Protein AF-A0A1H2HK52-F1 (afdb_monomer)

pLDDT: mean 86.84, std 15.53, range [38.19, 98.88]

InterPro domains:
  IPR029058 Alpha/Beta hydrolase fold [G3DSA:3.40.50.1820] (116-224)
  IPR029058 Alpha/Beta hydrolase fold [SSF53474] (118-166)

Radius of gyration: 20.51 Å; Cα contacts (8 Å, |Δi|>4): 468; chains: 1; bounding box: 56×74×42 Å

Foldseek 3Di:
DDDQWDQDPVGIDGNPDPDDPDPDVDPDDDDDDDQQAAEEEQEAFPQDFPLQVLLQVLLCVLPNVNYDYFAAPPGDPVCRLVLLVVLLDAQQWDWDADPVGIDIDGDDLDCVNRVHPDDGTPDDAAEYAYAESGLSSLLNNQVVCLVVVAAHAEREYALYQRALNSVVVLVPRVSDNYYHFHRPVVQVAQRGHNDDSVSVVVCVVVVVVQVVVCVVVQARGHSRNLVGDDDNNSVVSSVVSNVVVVVPND

Secondary structure (DSSP, 8-state):
----EEEETTEEEE----S-----S--SPP-------EEEEE-STTS--HHHHHHHHHHHHTT-TTEEEE--SS--GGGHHHHHHHHTS---EEEEEETTEEEEEE---STTTTT--PPPPSSS-EEEEEETHHHHHHHHHHHHHHHTT--EEEEEEES----HHHHHHHHH-TTEEEEEEE--GGGT----TT--HHHHHHHHHHHHHHHHHHHHHTS--GGGTTS--SHHHHHHHHHHHHHHHHHT--

Structure (mmCIF, N/CA/C/O backbone):
data_AF-A0A1H2HK52-F1
#
_entry.id   AF-A0A1H2HK52-F1
#
loop_
_atom_site.group_PDB
_atom_site.id
_atom_site.type_symbol
_atom_site.label_atom_id
_atom_site.label_alt_id
_atom_site.label_comp_id
_atom_site.label_asym_id
_atom_site.label_entity_id
_atom_site.label_seq_id
_atom_site.pdbx_PDB_ins_code
_atom_site.Cartn_x
_atom_site.Cartn_y
_atom_site.Cartn_z
_atom_site.occupancy
_atom_site.B_iso_or_equiv
_atom_site.auth_seq_id
_atom_site.auth_comp_id
_atom_site.auth_asym_id
_atom_site.auth_atom_id
_atom_site.pdbx_PDB_model_num
ATOM 1 N N . MET A 1 1 ? -6.328 -41.526 10.685 1.00 39.12 1 MET A N 1
ATOM 2 C CA . MET A 1 1 ? -6.007 -40.149 10.260 1.00 39.12 1 MET A CA 1
ATOM 3 C C . MET A 1 1 ? -7.005 -39.785 9.178 1.00 39.12 1 MET A C 1
ATOM 5 O O . MET A 1 1 ? -6.934 -40.353 8.099 1.00 39.12 1 MET A O 1
ATOM 9 N N . THR A 1 2 ? -8.029 -39.004 9.508 1.00 44.81 2 THR A N 1
ATOM 10 C CA . THR A 1 2 ? -9.113 -38.655 8.579 1.00 44.81 2 THR A CA 1
ATOM 11 C C . THR A 1 2 ? -8.715 -37.417 7.792 1.00 44.81 2 THR A C 1
ATOM 13 O O . THR A 1 2 ? -8.448 -36.375 8.379 1.00 44.81 2 THR A O 1
ATOM 16 N N . THR A 1 3 ? -8.630 -37.547 6.476 1.00 51.16 3 THR A N 1
ATOM 17 C CA . THR A 1 3 ? -8.323 -36.461 5.546 1.00 51.16 3 THR A CA 1
ATOM 18 C C . THR A 1 3 ? -9.504 -35.489 5.489 1.00 51.16 3 THR A C 1
ATOM 20 O O . THR A 1 3 ? -10.562 -35.816 4.962 1.00 51.16 3 THR A O 1
ATOM 23 N N . ASP A 1 4 ? -9.326 -34.283 6.035 1.00 64.69 4 ASP A N 1
ATOM 24 C CA . ASP A 1 4 ? -10.317 -33.190 6.030 1.00 64.69 4 ASP A CA 1
ATOM 25 C C . ASP A 1 4 ? -10.414 -32.456 4.676 1.00 64.69 4 ASP A C 1
ATOM 27 O O . ASP A 1 4 ? -10.984 -31.366 4.584 1.00 64.69 4 ASP A O 1
ATOM 31 N N . VAL A 1 5 ? -9.849 -33.042 3.618 1.00 62.31 5 VAL A N 1
ATOM 32 C CA . VAL A 1 5 ? -9.776 -32.475 2.271 1.00 62.31 5 VAL A CA 1
ATOM 33 C C . VAL A 1 5 ? -10.227 -33.530 1.266 1.00 62.31 5 VAL A C 1
ATOM 35 O O . VAL A 1 5 ? -9.693 -34.639 1.240 1.00 62.31 5 VAL A O 1
ATOM 38 N N . LEU A 1 6 ? -11.215 -33.169 0.451 1.00 63.00 6 LEU A N 1
ATOM 39 C CA . LEU A 1 6 ? -11.713 -33.943 -0.676 1.00 63.00 6 LEU A CA 1
ATOM 40 C C . LEU A 1 6 ? -11.319 -33.226 -1.969 1.00 63.00 6 LEU A C 1
ATOM 42 O O . LEU A 1 6 ? -11.827 -32.146 -2.268 1.00 63.00 6 LEU A O 1
ATOM 46 N N . GLU A 1 7 ? -10.435 -33.839 -2.747 1.00 71.31 7 GLU A N 1
ATOM 47 C CA . GLU A 1 7 ? -10.108 -33.369 -4.092 1.00 71.31 7 GLU A CA 1
ATOM 48 C C . GLU A 1 7 ? -11.013 -34.051 -5.118 1.00 71.31 7 GLU A C 1
ATOM 50 O O . GLU A 1 7 ? -11.205 -35.267 -5.099 1.00 71.31 7 GLU A O 1
ATOM 55 N N . THR A 1 8 ? -11.590 -33.259 -6.018 1.00 75.56 8 THR A N 1
ATOM 56 C CA . THR A 1 8 ? -12.453 -33.733 -7.105 1.00 75.56 8 THR A CA 1
ATOM 57 C C . THR A 1 8 ? -12.045 -33.072 -8.419 1.00 75.56 8 THR A C 1
ATOM 59 O O . THR A 1 8 ? -11.361 -32.048 -8.424 1.00 75.56 8 THR A O 1
ATOM 62 N N . SER A 1 9 ? -12.531 -33.595 -9.549 1.00 55.62 9 SER A N 1
ATOM 63 C CA . SER A 1 9 ? -12.315 -32.994 -10.874 1.00 55.62 9 SER A CA 1
ATOM 64 C C . SER A 1 9 ? -12.896 -31.580 -11.020 1.00 55.62 9 SER A C 1
ATOM 66 O O . SER A 1 9 ? -12.598 -30.902 -11.999 1.00 55.62 9 SER A O 1
ATOM 68 N N . THR A 1 10 ? -13.732 -31.137 -10.076 1.00 62.56 10 THR A N 1
ATOM 69 C CA . THR A 1 10 ? -14.353 -29.805 -10.053 1.00 62.56 10 THR A CA 1
ATOM 70 C C . THR A 1 10 ? -13.773 -28.884 -8.978 1.00 62.56 10 THR A C 1
ATOM 72 O O . THR A 1 10 ? -14.244 -27.758 -8.842 1.00 62.56 10 THR A O 1
ATOM 75 N N . GLY A 1 11 ? -12.771 -29.328 -8.212 1.00 53.22 11 GLY A N 1
ATOM 76 C CA . GLY A 1 11 ? -12.095 -28.504 -7.208 1.00 53.22 11 GLY A CA 1
ATOM 77 C C . GLY A 1 11 ? -11.781 -29.227 -5.900 1.00 53.22 11 GLY A C 1
ATOM 78 O O . GLY A 1 11 ? -12.082 -30.412 -5.721 1.00 53.22 11 GLY A O 1
ATOM 79 N N . ILE A 1 12 ? -11.162 -28.478 -4.986 1.00 68.38 12 ILE A N 1
ATOM 80 C CA . ILE A 1 12 ? -10.737 -28.935 -3.661 1.00 68.38 12 ILE A CA 1
ATOM 81 C C . ILE A 1 12 ? -11.758 -28.465 -2.622 1.00 68.38 12 ILE A C 1
ATOM 83 O O . ILE A 1 12 ? -11.998 -27.269 -2.471 1.00 68.38 12 ILE A O 1
ATOM 87 N N . PHE A 1 13 ? -12.335 -29.405 -1.878 1.00 59.09 13 PHE A N 1
ATOM 88 C CA . PHE A 1 13 ? -13.329 -29.155 -0.839 1.00 59.09 13 PHE A CA 1
ATOM 89 C C . PHE A 1 13 ? -12.735 -29.480 0.530 1.00 59.09 13 PHE A C 1
ATOM 91 O O . PHE A 1 13 ? -12.280 -30.598 0.764 1.00 59.09 13 PHE A O 1
ATOM 98 N N . LYS A 1 14 ? -12.746 -28.518 1.459 1.00 69.00 14 LYS A N 1
ATOM 99 C CA . LYS A 1 14 ? -12.268 -28.723 2.833 1.00 69.00 14 LYS A CA 1
ATOM 100 C C . LYS A 1 14 ? -13.438 -28.794 3.805 1.00 69.00 14 LYS A C 1
ATOM 102 O O . LYS A 1 14 ? -14.366 -27.990 3.739 1.00 69.00 14 LYS A O 1
ATOM 107 N N . LYS A 1 15 ? -13.379 -29.743 4.735 1.00 56.72 15 LYS A N 1
ATOM 108 C CA . LYS A 1 15 ? -14.341 -29.858 5.831 1.00 56.72 15 LYS A CA 1
ATOM 109 C C . LYS A 1 15 ? -14.190 -28.650 6.764 1.00 56.72 15 LYS A C 1
ATOM 111 O O . LYS A 1 15 ? -13.152 -28.475 7.392 1.00 56.72 15 LYS A O 1
ATOM 116 N N . VAL A 1 16 ? -15.228 -27.817 6.842 1.00 59.22 16 VAL A N 1
ATOM 117 C CA . VAL A 1 16 ? -15.245 -26.572 7.643 1.00 59.22 16 VAL A CA 1
ATOM 118 C C . VAL A 1 16 ? -15.978 -26.701 8.984 1.00 59.22 16 VAL A C 1
ATOM 120 O O . VAL A 1 16 ? -16.021 -25.747 9.751 1.00 59.22 16 VAL A O 1
ATOM 123 N N . ALA A 1 17 ? -16.529 -27.877 9.303 1.00 53.44 17 ALA A N 1
ATOM 124 C CA . ALA A 1 17 ? -17.220 -28.133 10.567 1.00 53.44 17 ALA A CA 1
ATOM 125 C C . ALA A 1 17 ? -16.628 -29.361 11.281 1.00 53.44 17 ALA A C 1
ATOM 127 O O . ALA A 1 17 ? -16.604 -30.463 10.728 1.00 53.44 17 ALA A O 1
ATOM 128 N N . SER A 1 18 ? -16.152 -29.174 12.516 1.00 51.31 18 SER A N 1
ATOM 129 C CA . SER A 1 18 ? -15.611 -30.229 13.393 1.00 51.31 18 SER A CA 1
ATOM 130 C C . SER A 1 18 ? -16.693 -30.946 14.208 1.00 51.31 18 SER A C 1
ATOM 132 O O . SER A 1 18 ? -16.463 -32.034 14.733 1.00 51.31 18 SER A O 1
ATOM 134 N N . THR A 1 19 ? -17.895 -30.379 14.273 1.00 47.69 19 THR A N 1
ATOM 135 C CA . THR A 1 19 ? -19.061 -30.965 14.926 1.00 47.69 19 THR A CA 1
ATOM 136 C C . THR A 1 19 ? -19.881 -31.769 13.926 1.00 47.69 19 THR A C 1
ATOM 138 O O . THR A 1 19 ? -20.445 -31.247 12.967 1.00 47.69 19 THR A O 1
ATOM 141 N N . SER A 1 20 ? -19.968 -33.077 14.173 1.00 49.41 20 SER A N 1
ATOM 142 C CA . SER A 1 20 ? -21.011 -33.917 13.593 1.00 49.41 20 SER A CA 1
ATOM 143 C C . SER A 1 20 ? -22.360 -33.334 14.006 1.00 49.41 20 SER A C 1
ATOM 145 O O . SER A 1 20 ? -22.725 -33.414 15.179 1.00 49.41 20 SER A O 1
ATOM 147 N N . SER A 1 21 ? -23.104 -32.768 13.054 1.00 46.47 21 SER A N 1
ATOM 148 C CA . SER A 1 21 ? -24.526 -32.511 13.254 1.00 46.47 21 SER A CA 1
ATOM 149 C C . SER A 1 21 ? -25.168 -33.846 13.613 1.00 46.47 21 SER A C 1
ATOM 151 O O . SER A 1 21 ? -25.186 -34.767 12.796 1.00 46.47 21 SER A O 1
ATOM 153 N N . THR A 1 22 ? -25.706 -33.978 14.825 1.00 49.72 22 THR A N 1
ATOM 154 C CA . THR A 1 22 ? -26.776 -34.953 15.037 1.00 49.72 22 THR A CA 1
ATOM 155 C C . THR A 1 22 ? -27.831 -34.676 13.973 1.00 49.72 22 THR A C 1
ATOM 157 O O . THR A 1 22 ? -28.050 -33.517 13.612 1.00 49.72 22 THR A O 1
ATOM 160 N N . ALA A 1 23 ? -28.417 -35.726 13.399 1.00 46.84 23 ALA A N 1
ATOM 161 C CA . ALA A 1 23 ? -29.492 -35.580 12.431 1.00 46.84 23 ALA A CA 1
ATOM 162 C C . ALA A 1 23 ? -30.674 -34.879 13.117 1.00 46.84 23 ALA A C 1
ATOM 164 O O . ALA A 1 23 ? -31.549 -35.515 13.697 1.00 46.84 23 ALA A O 1
ATOM 165 N N . THR A 1 24 ? -30.669 -33.550 13.113 1.00 55.66 24 THR A N 1
ATOM 166 C CA . THR A 1 24 ? -31.833 -32.748 13.441 1.00 55.66 24 THR A CA 1
ATOM 167 C C . THR A 1 24 ? -32.845 -32.979 12.328 1.00 55.66 24 THR A C 1
ATOM 169 O O . THR A 1 24 ? -32.487 -32.993 11.153 1.00 55.66 24 THR A O 1
ATOM 172 N N . ALA A 1 25 ? -34.109 -33.183 12.701 1.00 55.91 25 ALA A N 1
ATOM 173 C CA . ALA A 1 25 ? -35.232 -33.434 11.792 1.00 55.91 25 ALA A CA 1
ATOM 174 C C . ALA A 1 25 ? -35.448 -32.333 10.731 1.00 55.91 25 ALA A C 1
ATOM 176 O O . ALA A 1 25 ? -36.229 -32.511 9.799 1.00 55.91 25 ALA A O 1
ATOM 177 N N . ASP A 1 26 ? -34.740 -31.214 10.859 1.00 56.34 26 ASP A N 1
ATOM 178 C CA . ASP A 1 26 ? -34.739 -30.123 9.909 1.00 56.34 26 ASP A CA 1
ATOM 179 C C . ASP A 1 26 ? -33.719 -30.367 8.784 1.00 56.34 26 ASP A C 1
ATOM 181 O O . ASP A 1 26 ? -32.507 -30.241 8.964 1.00 56.34 26 ASP A O 1
ATOM 185 N N . ARG A 1 27 ? -34.242 -30.763 7.617 1.00 59.06 27 ARG A N 1
ATOM 186 C CA . ARG A 1 27 ? -33.485 -30.970 6.372 1.00 59.06 27 ARG A CA 1
ATOM 187 C C . ARG A 1 27 ? -33.394 -29.702 5.522 1.00 59.06 27 ARG A C 1
ATOM 189 O O . ARG A 1 27 ? -32.925 -29.781 4.386 1.00 59.06 27 ARG A O 1
ATOM 196 N N . THR A 1 28 ? -33.879 -28.560 6.012 1.00 61.84 28 THR A N 1
ATOM 197 C CA . THR A 1 28 ? -33.770 -27.321 5.244 1.00 61.84 28 THR A CA 1
ATOM 198 C C . THR A 1 28 ? -32.309 -26.858 5.211 1.00 61.84 28 THR A C 1
ATOM 200 O O . THR A 1 28 ? -31.632 -26.862 6.243 1.00 61.84 28 THR A O 1
ATOM 203 N N . PRO A 1 29 ? -31.768 -26.506 4.028 1.00 59.75 29 PRO A N 1
ATOM 204 C CA . PRO A 1 29 ? -30.434 -25.932 3.936 1.00 59.75 29 PRO A CA 1
ATOM 205 C C . PRO A 1 29 ? -30.342 -24.699 4.835 1.00 59.75 29 PRO A C 1
ATOM 207 O O . PRO A 1 29 ? -31.060 -23.720 4.633 1.00 59.75 29 PRO A O 1
ATOM 210 N N . LYS A 1 30 ? -29.462 -24.737 5.837 1.00 56.41 30 LYS A N 1
ATOM 211 C CA . LYS A 1 30 ? -29.170 -23.544 6.630 1.00 56.41 30 LYS A CA 1
ATOM 212 C C . LYS A 1 30 ? -28.372 -22.581 5.763 1.00 56.41 30 LYS A C 1
ATOM 214 O O . LYS A 1 30 ? -27.321 -22.948 5.240 1.00 56.41 30 LYS A O 1
ATOM 219 N N . HIS A 1 31 ? -28.859 -21.351 5.637 1.00 47.28 31 HIS A N 1
ATOM 220 C CA . HIS A 1 31 ? -28.079 -20.270 5.053 1.00 47.28 31 HIS A CA 1
ATOM 221 C C . HIS A 1 31 ? -26.852 -20.017 5.935 1.00 47.28 31 HIS A C 1
ATOM 223 O O . HIS A 1 31 ? -26.970 -19.489 7.039 1.00 47.28 31 HIS A O 1
ATOM 229 N N . ILE A 1 32 ? -25.676 -20.415 5.454 1.00 54.72 32 ILE A N 1
ATOM 230 C CA . ILE A 1 32 ? -24.408 -19.948 6.006 1.00 54.72 32 ILE A CA 1
ATOM 231 C C . ILE A 1 32 ? -24.177 -18.572 5.388 1.00 54.72 32 ILE A C 1
ATOM 233 O O . ILE A 1 32 ? -23.946 -18.464 4.184 1.00 54.72 32 ILE A O 1
ATOM 237 N N . VAL A 1 33 ? -24.290 -17.523 6.198 1.00 54.34 33 VAL A N 1
ATOM 238 C CA . VAL A 1 33 ? -23.814 -16.195 5.810 1.00 54.34 33 VAL A CA 1
ATOM 239 C C . VAL A 1 33 ? -22.300 -16.240 5.956 1.00 54.34 33 VAL A C 1
ATOM 241 O O . VAL A 1 33 ? -21.790 -16.341 7.069 1.00 54.34 33 VAL A O 1
ATOM 244 N N . LEU A 1 34 ? -21.585 -16.259 4.832 1.00 58.62 34 LEU A N 1
ATOM 245 C CA . LEU A 1 34 ? -20.151 -16.012 4.851 1.00 58.62 34 LEU A CA 1
ATOM 246 C C . LEU A 1 34 ? -19.994 -14.516 5.115 1.00 58.62 34 LEU A C 1
ATOM 248 O O . LEU A 1 34 ? -20.437 -13.707 4.299 1.00 58.62 34 LEU A O 1
ATOM 252 N N . GLU A 1 35 ? -19.447 -14.143 6.266 1.00 64.06 35 GLU A N 1
ATOM 253 C CA . GLU A 1 35 ? -19.139 -12.741 6.510 1.00 64.06 35 GLU A CA 1
ATOM 254 C C . GLU A 1 35 ? -17.993 -12.344 5.574 1.00 64.06 35 GLU A C 1
ATOM 256 O O . GLU A 1 35 ? -16.867 -12.831 5.694 1.00 64.06 35 GLU A O 1
ATOM 261 N N . GLU A 1 36 ? -18.315 -11.546 4.554 1.00 81.25 36 GLU A N 1
ATOM 262 C CA . GLU A 1 36 ? -17.323 -11.051 3.609 1.00 81.25 36 GLU A CA 1
ATOM 263 C C . GLU A 1 36 ? -16.427 -10.039 4.322 1.00 81.25 36 GLU A C 1
ATOM 265 O O . GLU A 1 36 ? -16.891 -8.970 4.723 1.00 81.25 36 GLU A O 1
ATOM 270 N N . GLY A 1 37 ? -15.136 -10.358 4.427 1.00 92.44 37 GLY A N 1
ATOM 271 C CA . GLY A 1 37 ? -14.127 -9.378 4.808 1.00 92.44 37 GLY A CA 1
ATOM 272 C C . GLY A 1 37 ? -14.046 -8.216 3.810 1.00 92.44 37 GLY A C 1
ATOM 273 O O . GLY A 1 37 ? -14.691 -8.190 2.756 1.00 92.44 37 GLY A O 1
ATOM 274 N N . LEU A 1 38 ? -13.204 -7.240 4.122 1.00 96.94 38 LEU A N 1
ATOM 275 C CA . LEU A 1 38 ? -12.842 -6.143 3.239 1.00 96.94 38 LEU A CA 1
ATOM 276 C C . LEU A 1 38 ? -11.332 -6.151 3.045 1.00 96.94 38 LEU A C 1
ATOM 278 O O . LEU A 1 38 ? -10.590 -5.891 3.982 1.00 96.94 38 LEU A O 1
ATOM 282 N N . THR A 1 39 ? -10.882 -6.372 1.813 1.00 98.12 39 THR A N 1
ATOM 283 C CA . THR A 1 39 ? -9.468 -6.228 1.453 1.00 98.12 39 THR A CA 1
ATOM 284 C C . THR A 1 39 ? -9.323 -5.079 0.465 1.00 98.12 39 THR A C 1
ATOM 286 O O . THR A 1 39 ? -9.854 -5.144 -0.641 1.00 98.12 39 THR A O 1
ATOM 289 N N . VAL A 1 40 ? -8.615 -4.014 0.826 1.00 98.19 40 VAL A N 1
ATOM 290 C CA . VAL A 1 40 ? -8.367 -2.890 -0.090 1.00 98.19 40 VAL A CA 1
ATOM 291 C C . VAL A 1 40 ? -6.987 -3.039 -0.705 1.00 98.19 40 VAL A C 1
ATOM 293 O O . VAL A 1 40 ? -5.997 -3.101 0.018 1.00 98.19 40 VAL A O 1
ATOM 296 N N . TYR A 1 41 ? -6.914 -3.068 -2.034 1.00 98.19 41 TYR A N 1
ATOM 297 C CA . TYR A 1 41 ? -5.651 -3.037 -2.765 1.00 98.19 41 TYR A CA 1
ATOM 298 C C . TYR A 1 41 ? -5.377 -1.634 -3.313 1.00 98.19 41 TYR A C 1
ATOM 300 O O . TYR A 1 41 ? -6.208 -1.056 -4.018 1.00 98.19 41 TYR A O 1
ATOM 308 N N . LEU A 1 42 ? -4.195 -1.111 -3.001 1.00 96.75 42 LEU A N 1
ATOM 309 C CA . LEU A 1 42 ? -3.681 0.189 -3.418 1.00 96.75 42 LEU A CA 1
ATOM 310 C C . LEU A 1 42 ? -2.463 -0.040 -4.323 1.00 96.75 42 LEU A C 1
ATOM 312 O O . LEU A 1 42 ? -1.425 -0.536 -3.880 1.00 96.75 42 LEU A O 1
ATOM 316 N N . GLY A 1 43 ? -2.602 0.301 -5.605 1.00 93.75 43 GLY A N 1
ATOM 317 C CA . GLY A 1 43 ? -1.521 0.169 -6.585 1.00 93.75 43 GLY A CA 1
ATOM 318 C C . GLY A 1 43 ? -0.404 1.204 -6.402 1.00 93.75 43 GLY A C 1
ATOM 319 O O . GLY A 1 43 ? -0.480 2.090 -5.554 1.00 93.75 43 GLY A O 1
ATOM 320 N N . GLY A 1 44 ? 0.622 1.112 -7.246 1.00 88.88 44 GLY A N 1
ATOM 321 C CA . GLY A 1 44 ? 1.709 2.086 -7.342 1.00 88.88 44 GLY A CA 1
ATOM 322 C C . GLY A 1 44 ? 1.264 3.475 -7.816 1.00 88.88 44 GLY A C 1
ATOM 323 O O . GLY A 1 44 ? 0.071 3.779 -7.910 1.00 88.88 44 GLY A O 1
ATOM 324 N N . ALA A 1 45 ? 2.245 4.333 -8.114 1.00 81.94 45 ALA A N 1
ATOM 325 C CA . ALA A 1 45 ? 2.016 5.738 -8.455 1.00 81.94 45 ALA A CA 1
ATOM 326 C C . ALA A 1 45 ? 0.932 5.916 -9.540 1.00 81.94 45 ALA A C 1
ATOM 328 O O . ALA A 1 45 ? 0.847 5.150 -10.501 1.00 81.94 45 ALA A O 1
ATOM 329 N N . GLY A 1 46 ? 0.065 6.912 -9.356 1.00 72.50 46 GLY A N 1
ATOM 330 C CA . GLY A 1 46 ? -1.085 7.173 -10.221 1.00 72.50 46 GLY A CA 1
ATOM 331 C C . GLY A 1 46 ? -2.317 6.289 -9.985 1.00 72.50 46 GLY A C 1
ATOM 332 O O . GLY A 1 46 ? -3.406 6.726 -10.332 1.00 72.50 46 GLY A O 1
ATOM 333 N N . MET A 1 47 ? -2.194 5.091 -9.393 1.00 80.44 47 MET A N 1
ATOM 334 C CA . MET A 1 47 ? -3.311 4.184 -9.038 1.00 80.44 47 MET A CA 1
ATOM 335 C C . MET A 1 47 ? -4.355 3.928 -10.153 1.00 80.44 47 MET A C 1
ATOM 337 O O . MET A 1 47 ? -5.543 3.722 -9.888 1.00 80.44 47 MET A O 1
ATOM 341 N N . THR A 1 48 ? -3.921 3.929 -11.417 1.00 80.25 48 THR A N 1
ATOM 342 C CA . THR A 1 48 ? -4.798 3.840 -12.605 1.00 80.25 48 THR A CA 1
ATOM 343 C C . THR A 1 48 ? -4.423 2.729 -13.592 1.00 80.25 48 THR A C 1
ATOM 345 O O . THR A 1 48 ? -5.085 2.591 -14.616 1.00 80.25 48 THR A O 1
ATOM 348 N N . GLY A 1 49 ? -3.385 1.932 -13.312 1.00 82.56 49 GLY A N 1
ATOM 349 C CA . GLY A 1 49 ? -2.936 0.857 -14.206 1.00 82.56 49 GLY A CA 1
ATOM 350 C C . GLY A 1 49 ? -3.897 -0.337 -14.260 1.00 82.56 49 GLY A C 1
ATOM 351 O O . GLY A 1 49 ? -4.491 -0.695 -13.242 1.00 82.56 49 GLY A O 1
ATOM 352 N N . GLY A 1 50 ? -4.006 -0.983 -15.430 1.00 87.75 50 GLY A N 1
ATOM 353 C CA . GLY A 1 50 ? -4.876 -2.151 -15.647 1.00 87.75 50 GLY A CA 1
ATOM 354 C C . GLY A 1 50 ? -4.563 -3.330 -14.719 1.00 87.75 50 GLY A C 1
ATOM 355 O O . GLY A 1 50 ? -5.473 -4.021 -14.257 1.00 87.75 50 GLY A O 1
ATOM 356 N N . TYR A 1 51 ? -3.291 -3.480 -14.341 1.00 92.88 51 TYR A N 1
ATOM 357 C CA . TYR A 1 51 ? -2.815 -4.522 -13.432 1.00 92.88 51 TYR A CA 1
ATOM 358 C C . TYR A 1 51 ? -3.521 -4.512 -12.072 1.00 92.88 51 TYR A C 1
ATOM 360 O O . TYR A 1 51 ? -3.571 -5.539 -11.399 1.00 92.88 51 TYR A O 1
ATOM 368 N N . ILE A 1 52 ? -4.061 -3.363 -11.652 1.00 94.88 52 ILE A N 1
ATOM 369 C CA . ILE A 1 52 ? -4.761 -3.217 -10.376 1.00 94.88 52 ILE A CA 1
ATOM 370 C C . ILE A 1 52 ? -6.071 -4.010 -10.397 1.00 94.88 52 ILE A C 1
ATOM 372 O O . ILE A 1 52 ? -6.349 -4.770 -9.469 1.00 94.88 52 ILE A O 1
ATOM 376 N N . ASP A 1 53 ? -6.853 -3.884 -11.469 1.00 95.00 53 ASP A N 1
ATOM 377 C CA . ASP A 1 53 ? -8.117 -4.611 -11.606 1.00 95.00 53 ASP A CA 1
ATOM 378 C C . ASP A 1 53 ? -7.866 -6.123 -11.725 1.00 95.00 53 ASP A C 1
ATOM 380 O O . ASP A 1 53 ? -8.590 -6.934 -11.136 1.00 95.00 53 ASP A O 1
ATOM 384 N N . ASP A 1 54 ? -6.791 -6.514 -12.411 1.00 96.06 54 ASP A N 1
ATOM 385 C CA . ASP A 1 54 ? -6.376 -7.914 -12.480 1.00 96.06 54 ASP A CA 1
ATOM 386 C C . ASP A 1 54 ? -5.862 -8.455 -11.132 1.00 96.06 54 ASP A C 1
ATOM 388 O O . ASP A 1 54 ? -6.152 -9.599 -10.768 1.00 96.06 54 ASP A O 1
ATOM 392 N N . GLN A 1 55 ? -5.185 -7.633 -10.323 1.00 98.00 55 GLN A N 1
ATOM 393 C CA . GLN A 1 55 ? -4.820 -8.019 -8.960 1.00 98.00 55 GLN A CA 1
ATOM 394 C C . GLN A 1 55 ? -6.061 -8.300 -8.108 1.00 98.00 55 GLN A C 1
ATOM 396 O O . GLN A 1 55 ? -6.095 -9.301 -7.389 1.00 98.00 55 GLN A O 1
ATOM 401 N N . ILE A 1 56 ? -7.097 -7.459 -8.200 1.00 97.75 56 ILE A N 1
ATOM 402 C CA . ILE A 1 56 ? -8.371 -7.694 -7.504 1.00 97.75 56 ILE A CA 1
ATOM 403 C C . ILE A 1 56 ? -9.009 -8.998 -7.960 1.00 97.75 56 ILE A C 1
ATOM 405 O O . ILE A 1 56 ? -9.457 -9.791 -7.129 1.00 97.75 56 ILE A O 1
ATOM 409 N N . LYS A 1 57 ? -9.036 -9.248 -9.270 1.00 97.75 57 LYS A N 1
ATOM 410 C CA . LYS A 1 57 ? -9.547 -10.503 -9.824 1.00 97.75 57 LYS A CA 1
ATOM 411 C C . LYS A 1 57 ? -8.783 -11.705 -9.260 1.00 97.75 57 LYS A C 1
ATOM 413 O O . LYS A 1 57 ? -9.414 -12.656 -8.804 1.00 97.75 57 LYS A O 1
ATOM 418 N N . SER A 1 58 ? -7.457 -11.627 -9.218 1.00 98.38 58 SER A N 1
ATOM 419 C CA . SER A 1 58 ? -6.582 -12.665 -8.665 1.00 98.38 58 SER A CA 1
ATOM 420 C C . SER A 1 58 ? -6.835 -12.926 -7.177 1.00 98.38 58 SER A C 1
ATOM 422 O O . SER A 1 58 ? -6.948 -14.082 -6.773 1.00 98.38 58 SER A O 1
ATOM 424 N N . LEU A 1 59 ? -6.995 -11.874 -6.364 1.00 98.44 59 LEU A N 1
ATOM 425 C CA . LEU A 1 59 ? -7.342 -11.985 -4.939 1.00 98.44 59 LEU A CA 1
ATOM 426 C C . LEU A 1 59 ? -8.697 -12.681 -4.747 1.00 98.44 59 LEU A C 1
ATOM 428 O O . LEU A 1 59 ? -8.811 -13.640 -3.982 1.00 98.44 59 LEU A O 1
ATOM 432 N N . ARG A 1 60 ? -9.717 -12.270 -5.505 1.00 97.19 60 ARG A N 1
ATOM 433 C CA . ARG A 1 60 ? -11.051 -12.886 -5.436 1.00 97.19 60 ARG A CA 1
ATOM 434 C C . ARG A 1 60 ? -11.033 -14.351 -5.862 1.00 97.19 60 ARG A C 1
ATOM 436 O O . ARG A 1 60 ? -11.695 -15.171 -5.233 1.00 97.19 60 ARG A O 1
ATOM 443 N N . MET A 1 61 ? -10.258 -14.695 -6.890 1.00 96.69 61 MET A N 1
ATOM 444 C CA . MET A 1 61 ? -10.134 -16.069 -7.390 1.00 96.69 61 MET A CA 1
ATOM 445 C C . MET A 1 61 ? -9.602 -17.054 -6.346 1.00 96.69 61 MET A C 1
ATOM 447 O O . MET A 1 61 ? -9.969 -18.226 -6.385 1.00 96.69 61 MET A O 1
ATOM 451 N N . VAL A 1 62 ? -8.743 -16.605 -5.429 1.00 96.88 62 VAL A N 1
ATOM 452 C CA . VAL A 1 62 ? -8.170 -17.468 -4.382 1.00 96.88 62 VAL A CA 1
ATOM 453 C C . VAL A 1 62 ? -8.995 -17.487 -3.094 1.00 96.88 62 VAL A C 1
ATOM 455 O O . VAL A 1 62 ? -8.612 -18.165 -2.148 1.00 96.88 62 VAL A O 1
ATOM 458 N N . GLY A 1 63 ? -10.129 -16.780 -3.060 1.00 94.25 63 GLY A N 1
ATOM 459 C CA . GLY A 1 63 ? -11.040 -16.755 -1.915 1.00 94.25 63 GLY A CA 1
ATOM 460 C C . GLY A 1 63 ? -10.990 -15.483 -1.071 1.00 94.25 63 GLY A C 1
ATOM 461 O O . GLY A 1 63 ? -11.710 -15.428 -0.083 1.00 94.25 63 GLY A O 1
ATOM 462 N N . ILE A 1 64 ? -10.216 -14.461 -1.464 1.00 95.69 64 ILE A N 1
ATOM 463 C CA . ILE A 1 64 ? -10.248 -13.123 -0.846 1.00 95.69 64 ILE A CA 1
ATOM 464 C C . ILE A 1 64 ? -11.378 -12.322 -1.511 1.00 95.69 64 ILE A C 1
ATOM 466 O O . ILE A 1 64 ? -11.159 -11.403 -2.309 1.00 95.69 64 ILE A O 1
ATOM 470 N N . SER A 1 65 ? -12.618 -12.764 -1.289 1.00 91.62 65 SER A N 1
ATOM 471 C CA . SER A 1 65 ? -13.803 -12.324 -2.047 1.00 91.62 65 SER A CA 1
ATOM 472 C C . SER A 1 65 ? -14.119 -10.840 -1.844 1.00 91.62 65 SER A C 1
ATOM 474 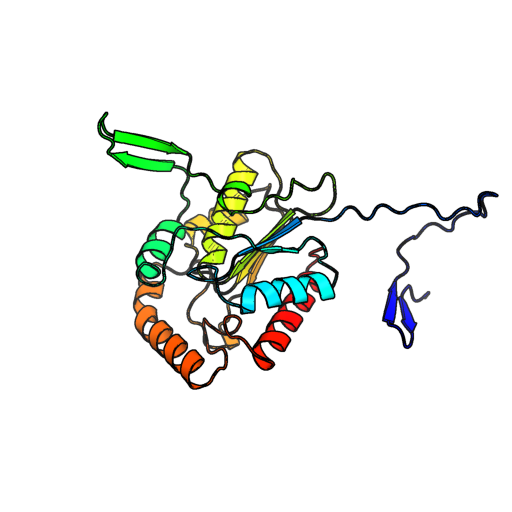O O . SER A 1 65 ? -14.601 -10.174 -2.763 1.00 91.62 65 SER A O 1
ATOM 476 N N . GLY A 1 66 ? -13.763 -10.308 -0.674 1.00 93.81 66 GLY A N 1
ATOM 477 C CA . GLY A 1 66 ? -13.941 -8.916 -0.279 1.00 93.81 66 GLY A CA 1
ATOM 478 C C . GLY A 1 66 ? -13.006 -7.903 -0.938 1.00 93.81 66 GLY A C 1
ATOM 479 O O . GLY A 1 66 ? -13.060 -6.721 -0.589 1.00 93.81 66 GLY A O 1
ATOM 480 N N . ALA A 1 67 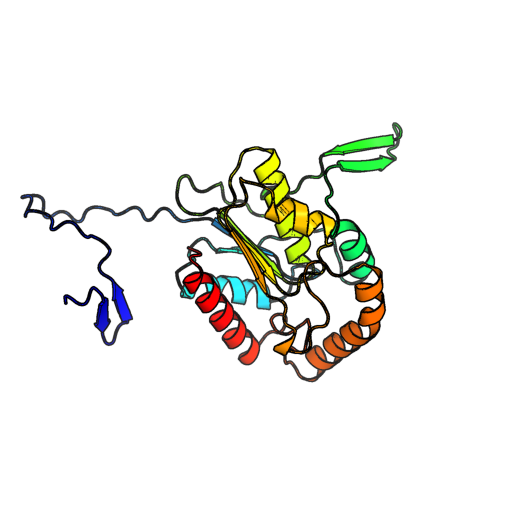? -12.127 -8.337 -1.848 1.00 96.81 67 ALA A N 1
ATOM 481 C CA . ALA A 1 67 ? -11.107 -7.475 -2.432 1.00 96.81 67 ALA A CA 1
ATOM 482 C C . ALA A 1 67 ? -11.709 -6.341 -3.283 1.00 96.81 67 ALA A C 1
ATOM 484 O O . ALA A 1 67 ? -12.555 -6.588 -4.148 1.00 96.81 67 ALA A O 1
ATOM 485 N N . VAL A 1 68 ? -11.255 -5.103 -3.080 1.00 96.88 68 VAL A N 1
ATOM 486 C CA . VAL A 1 68 ? -11.654 -3.898 -3.830 1.00 96.88 68 VAL A CA 1
ATOM 487 C C . VAL A 1 68 ? -10.464 -2.979 -4.094 1.00 96.88 68 VAL A C 1
ATOM 489 O O . VAL A 1 68 ? -9.474 -2.999 -3.366 1.00 96.88 68 VAL A O 1
ATOM 492 N N . VAL A 1 69 ? -10.572 -2.148 -5.132 1.00 96.06 69 VAL A N 1
ATOM 493 C CA . VAL A 1 69 ? -9.559 -1.135 -5.452 1.00 96.06 69 VAL A CA 1
ATOM 494 C C . VAL A 1 69 ? -9.739 0.083 -4.552 1.00 96.06 69 VAL A C 1
ATOM 496 O O . VAL A 1 69 ? -10.831 0.648 -4.502 1.00 96.06 69 VAL A O 1
ATOM 499 N N . GLY A 1 70 ? -8.659 0.515 -3.904 1.00 94.12 70 GLY A N 1
ATOM 500 C CA . GLY A 1 70 ? -8.532 1.861 -3.353 1.00 94.12 70 GLY A CA 1
ATOM 501 C C . GLY A 1 70 ? -7.821 2.779 -4.347 1.00 94.12 70 GLY A C 1
ATOM 502 O O . GLY A 1 70 ? -6.916 2.351 -5.064 1.00 94.12 70 GLY A O 1
ATOM 503 N N . ARG A 1 71 ? -8.224 4.047 -4.401 1.00 89.62 71 ARG A N 1
ATOM 504 C CA . ARG A 1 71 ? -7.597 5.079 -5.231 1.00 89.62 71 ARG A CA 1
ATOM 505 C C . ARG A 1 71 ? -7.376 6.338 -4.418 1.00 89.62 71 ARG A C 1
ATOM 507 O O . ARG A 1 71 ? -8.312 6.873 -3.841 1.00 89.62 71 ARG A O 1
ATOM 514 N N . ASN A 1 72 ? -6.155 6.845 -4.442 1.00 80.56 72 ASN A N 1
ATOM 515 C CA . ASN A 1 72 ? -5.843 8.182 -3.972 1.00 80.56 72 ASN A CA 1
ATOM 516 C C . ASN A 1 72 ? -5.649 9.087 -5.194 1.00 80.56 72 ASN A C 1
ATOM 518 O O . ASN A 1 72 ? -4.905 8.746 -6.112 1.00 80.56 72 ASN A O 1
ATOM 522 N N . THR A 1 73 ? -6.350 10.219 -5.222 1.00 59.84 73 THR A N 1
ATOM 523 C CA . THR A 1 73 ? -6.250 11.208 -6.303 1.00 59.84 73 THR A CA 1
ATOM 524 C C . THR A 1 73 ? -4.997 12.083 -6.202 1.00 59.84 73 THR A C 1
ATOM 526 O O . THR A 1 73 ? -4.691 12.803 -7.151 1.00 59.84 73 THR A O 1
ATOM 529 N N . GLU A 1 74 ? -4.259 12.036 -5.086 1.00 54.53 74 GLU A N 1
ATOM 530 C CA . GLU A 1 74 ? -2.933 12.651 -4.962 1.00 54.53 74 GLU A CA 1
ATOM 531 C C . GLU A 1 74 ? -1.868 11.742 -5.610 1.00 54.53 74 GLU A C 1
ATOM 533 O O . GLU A 1 74 ? -1.657 10.615 -5.164 1.00 54.53 74 GLU A O 1
ATOM 538 N N . GLY A 1 75 ? -1.184 12.229 -6.657 1.00 49.97 75 GLY A N 1
ATOM 539 C CA . GLY A 1 75 ? 0.001 11.564 -7.225 1.00 49.97 75 GLY A CA 1
ATOM 540 C C . GLY A 1 75 ? -0.060 11.232 -8.719 1.00 49.97 75 GLY A C 1
ATOM 541 O O . GLY A 1 75 ? 0.085 10.068 -9.098 1.00 49.97 75 GLY A O 1
ATOM 542 N N . GLN A 1 76 ? -0.203 12.241 -9.591 1.00 45.97 76 GLN A N 1
ATOM 543 C CA . GLN A 1 76 ? 0.180 12.057 -10.997 1.00 45.97 76 GLN A CA 1
ATOM 544 C C . GLN A 1 76 ? 1.695 11.807 -11.106 1.00 45.97 76 GLN A C 1
ATOM 546 O O . GLN A 1 76 ? 2.476 12.358 -10.335 1.00 45.97 76 GLN A O 1
ATOM 551 N N . TYR A 1 77 ? 2.102 10.980 -12.075 1.00 45.84 77 TYR A N 1
ATOM 552 C CA . TYR A 1 77 ? 3.455 10.422 -12.257 1.00 45.84 77 TYR A CA 1
ATOM 553 C C . TYR A 1 77 ? 4.627 11.417 -12.135 1.00 45.84 77 TYR A C 1
ATOM 555 O O . TYR A 1 77 ? 5.712 11.020 -11.717 1.00 45.84 77 TYR A O 1
ATOM 563 N N . ALA A 1 78 ? 4.423 12.700 -12.452 1.00 38.19 78 ALA A N 1
ATOM 564 C CA . ALA A 1 78 ? 5.453 13.735 -12.339 1.00 38.19 78 ALA A CA 1
ATOM 565 C C . ALA A 1 78 ? 5.827 14.098 -10.882 1.00 38.19 78 ALA A C 1
ATOM 567 O O . ALA A 1 78 ? 6.869 14.706 -10.660 1.00 38.19 78 ALA A O 1
ATOM 568 N N . ASP A 1 79 ? 5.019 13.689 -9.898 1.00 53.03 79 ASP A N 1
ATOM 569 C CA . ASP A 1 79 ? 5.177 14.019 -8.474 1.00 53.03 79 ASP A CA 1
ATOM 570 C C . ASP A 1 79 ? 5.572 12.795 -7.621 1.00 53.03 79 ASP A C 1
ATOM 572 O O . ASP A 1 79 ? 5.557 12.846 -6.395 1.00 53.03 79 ASP A O 1
ATOM 576 N N . ALA A 1 80 ? 5.923 11.660 -8.245 1.00 59.94 80 ALA A N 1
ATOM 577 C CA . ALA A 1 80 ? 6.138 10.391 -7.540 1.00 59.94 80 ALA A CA 1
ATOM 578 C C . ALA A 1 80 ? 7.266 10.459 -6.492 1.00 59.94 80 ALA A C 1
ATOM 580 O O . ALA A 1 80 ? 7.122 9.907 -5.407 1.00 59.94 80 ALA A O 1
ATOM 581 N N . VAL A 1 81 ? 8.361 11.180 -6.764 1.00 65.81 81 VAL A N 1
ATOM 582 C CA . VAL A 1 81 ? 9.475 11.333 -5.806 1.00 65.81 81 VAL A CA 1
ATOM 583 C C . VAL A 1 81 ? 9.083 12.228 -4.627 1.00 65.81 81 VAL A C 1
ATOM 585 O O . VAL A 1 81 ? 9.347 11.879 -3.477 1.00 65.81 81 VAL A O 1
ATOM 588 N N . ALA A 1 82 ? 8.422 13.360 -4.884 1.00 66.75 82 ALA A N 1
ATOM 589 C CA . ALA A 1 82 ? 7.979 14.264 -3.823 1.00 66.75 82 ALA A CA 1
ATOM 590 C C . ALA A 1 82 ? 6.833 13.650 -3.001 1.00 66.75 82 ALA A C 1
ATOM 592 O O . ALA A 1 82 ? 6.839 13.739 -1.773 1.00 66.75 82 ALA A O 1
ATOM 593 N N . GLY A 1 83 ? 5.910 12.948 -3.659 1.00 74.06 83 GLY A N 1
ATOM 594 C CA . GLY A 1 83 ? 4.849 12.167 -3.035 1.00 74.06 83 GLY A CA 1
ATOM 595 C C . GLY A 1 83 ? 5.400 11.042 -2.162 1.00 74.06 83 GLY A C 1
ATOM 596 O O . GLY A 1 83 ? 4.996 10.920 -1.008 1.00 74.06 83 GLY A O 1
ATOM 597 N N . VAL A 1 84 ? 6.372 10.262 -2.646 1.00 80.50 84 VAL A N 1
ATOM 598 C CA . VAL A 1 84 ? 7.041 9.239 -1.823 1.00 80.50 84 VAL A CA 1
ATOM 599 C C . VAL A 1 84 ? 7.757 9.882 -0.636 1.00 80.50 84 VAL A C 1
ATOM 601 O O . VAL A 1 84 ? 7.589 9.414 0.489 1.00 80.50 84 VAL A O 1
ATOM 604 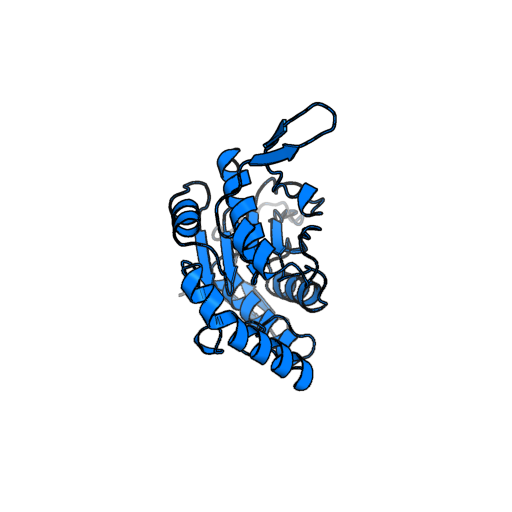N N . ASN A 1 85 ? 8.486 10.984 -0.838 1.00 82.12 85 ASN A N 1
ATOM 605 C CA . ASN A 1 85 ? 9.154 11.688 0.258 1.00 82.12 85 ASN A CA 1
ATOM 606 C C . ASN A 1 85 ? 8.164 12.190 1.324 1.00 82.12 85 ASN A C 1
ATOM 608 O O . ASN A 1 85 ? 8.420 12.065 2.518 1.00 82.12 85 ASN A O 1
ATOM 612 N N . LYS A 1 86 ? 7.008 12.712 0.904 1.00 84.19 86 LYS A N 1
ATOM 613 C CA . LYS A 1 86 ? 5.944 13.181 1.803 1.00 84.19 86 LYS A CA 1
ATOM 614 C C . LYS A 1 86 ? 5.283 12.029 2.562 1.00 84.19 86 LYS A C 1
ATOM 616 O O . LYS A 1 86 ? 5.039 12.149 3.758 1.00 84.19 86 LYS A O 1
ATOM 621 N N . HIS A 1 87 ? 4.959 10.933 1.878 1.00 89.94 87 HIS A N 1
ATOM 622 C CA . HIS A 1 87 ? 4.078 9.891 2.415 1.00 89.94 87 HIS A CA 1
ATOM 623 C C . HIS A 1 87 ? 4.798 8.731 3.099 1.00 89.94 87 HIS A C 1
ATOM 625 O O . HIS A 1 87 ? 4.137 7.952 3.785 1.00 89.94 87 HIS A O 1
ATOM 631 N N . ARG A 1 88 ? 6.125 8.627 2.957 1.00 93.94 88 ARG A N 1
ATOM 632 C CA . ARG A 1 88 ? 6.930 7.604 3.643 1.00 93.94 88 ARG A CA 1
ATOM 633 C C . ARG A 1 88 ? 7.062 7.811 5.148 1.00 93.94 88 ARG A C 1
ATOM 635 O O . ARG A 1 88 ? 7.428 6.869 5.840 1.00 93.94 88 ARG A O 1
ATOM 642 N N . TYR A 1 89 ? 6.756 9.017 5.618 1.00 94.50 89 TYR A N 1
ATOM 643 C CA . TYR A 1 89 ? 6.662 9.377 7.028 1.00 94.50 89 TYR A CA 1
ATOM 644 C C . TYR A 1 89 ? 5.199 9.524 7.434 1.00 94.50 89 TYR A C 1
ATOM 646 O O . TYR A 1 89 ? 4.355 9.908 6.621 1.00 94.50 89 TYR A O 1
ATOM 654 N N . ARG A 1 90 ? 4.887 9.280 8.709 1.00 94.69 90 ARG A N 1
ATOM 655 C CA . ARG A 1 90 ? 3.522 9.409 9.225 1.00 94.69 90 ARG A CA 1
ATOM 656 C C . ARG A 1 90 ? 2.965 10.821 9.012 1.00 94.69 90 ARG A C 1
ATOM 658 O O . ARG A 1 90 ? 3.536 11.800 9.488 1.00 94.69 90 ARG A O 1
ATOM 665 N N . LEU A 1 91 ? 1.793 10.922 8.381 1.00 92.00 91 LEU A N 1
ATOM 666 C CA . LEU A 1 91 ? 1.123 12.197 8.120 1.00 92.00 91 LEU A CA 1
ATOM 667 C C . LEU A 1 91 ? -0.226 12.261 8.847 1.00 92.00 91 LEU A C 1
ATOM 669 O O . LEU A 1 91 ? -1.238 11.788 8.337 1.00 92.00 91 LEU A O 1
ATOM 673 N N . LYS A 1 92 ? -0.245 12.867 10.043 1.00 92.00 92 LYS A N 1
ATOM 674 C CA . LYS A 1 92 ? -1.478 13.055 10.841 1.00 92.00 92 LYS A CA 1
ATOM 675 C C . LYS A 1 92 ? -2.231 14.346 10.522 1.00 92.00 92 LYS A C 1
ATOM 677 O O . LYS A 1 92 ? -3.439 14.416 10.725 1.00 92.00 92 LYS A O 1
ATOM 682 N N . LYS A 1 93 ? -1.525 15.380 10.062 1.00 90.38 93 LYS A N 1
ATOM 683 C CA . LYS A 1 93 ? -2.100 16.697 9.770 1.00 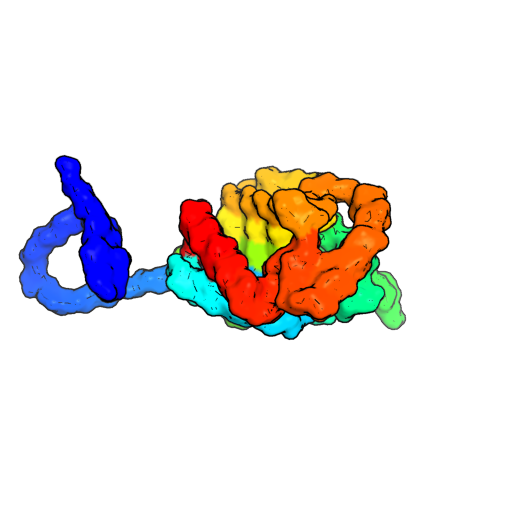90.38 93 LYS A CA 1
ATOM 684 C C . LYS A 1 93 ? -1.567 17.248 8.459 1.00 90.38 93 LYS A C 1
ATOM 686 O O . LYS A 1 93 ? -0.398 17.056 8.134 1.00 90.38 93 LYS A O 1
ATOM 691 N N . ILE A 1 94 ? -2.422 17.975 7.755 1.00 85.94 94 ILE A N 1
ATOM 692 C CA . ILE A 1 94 ? -2.080 18.776 6.586 1.00 85.94 94 ILE A CA 1
ATOM 693 C C . ILE A 1 94 ? -2.106 20.234 7.026 1.00 85.94 94 ILE A C 1
ATOM 695 O O . ILE A 1 94 ? -3.119 20.725 7.526 1.00 85.94 94 ILE A O 1
ATOM 699 N N . ASN A 1 95 ? -0.974 20.912 6.857 1.00 86.81 95 ASN A N 1
ATOM 700 C CA . ASN A 1 95 ? -0.850 22.338 7.120 1.00 86.81 95 ASN A CA 1
ATOM 701 C C . ASN A 1 95 ? -0.839 23.088 5.790 1.00 86.81 95 ASN A C 1
ATOM 703 O O . ASN A 1 95 ? -0.205 22.638 4.835 1.00 86.81 95 ASN A O 1
ATOM 707 N N . GLY A 1 96 ? -1.496 24.240 5.737 1.00 85.81 96 GLY A N 1
ATOM 708 C CA . GLY A 1 96 ? -1.517 25.070 4.540 1.00 85.81 96 GLY A CA 1
ATOM 709 C C . GLY A 1 96 ? -1.846 26.522 4.842 1.00 85.81 96 GLY A C 1
ATOM 710 O O . GLY A 1 96 ? -1.990 26.918 5.998 1.00 85.81 96 GLY A O 1
ATOM 711 N N . MET A 1 97 ? -1.955 27.316 3.783 1.00 88.69 97 MET A N 1
ATOM 712 C CA . MET A 1 97 ? -2.368 28.714 3.844 1.00 88.69 97 MET A CA 1
ATOM 713 C C . MET A 1 97 ? -3.681 28.879 3.079 1.00 88.69 97 MET A C 1
ATOM 715 O O . MET A 1 97 ? -3.829 28.339 1.985 1.00 88.69 97 MET A O 1
ATOM 719 N N . SER A 1 98 ? -4.626 29.603 3.669 1.00 86.50 98 SER A N 1
ATOM 720 C CA . SER A 1 98 ? -5.894 30.004 3.051 1.00 86.50 98 SER A CA 1
ATOM 721 C C . SER A 1 98 ? -6.015 31.528 3.050 1.00 86.50 98 SER A C 1
ATOM 723 O O . SER A 1 98 ? -5.230 32.210 3.713 1.00 86.50 98 SER A O 1
ATOM 725 N N . ASP A 1 99 ? -7.043 32.061 2.392 1.00 86.62 99 ASP A N 1
ATOM 726 C CA . ASP A 1 99 ? -7.346 33.500 2.397 1.00 86.62 99 ASP A CA 1
ATOM 727 C C . ASP A 1 99 ? -7.632 34.051 3.809 1.00 86.62 99 ASP A C 1
ATOM 729 O O . ASP A 1 99 ? -7.524 35.252 4.047 1.00 86.62 99 ASP A O 1
ATOM 733 N N . THR A 1 100 ? -7.957 33.177 4.770 1.00 89.62 100 THR A N 1
ATOM 734 C CA . THR A 1 100 ? -8.179 33.526 6.184 1.00 89.62 100 THR A CA 1
ATOM 735 C C . THR A 1 100 ? -6.967 33.259 7.084 1.00 89.62 100 THR A C 1
ATOM 737 O O . THR A 1 100 ? -7.071 33.389 8.303 1.00 89.62 100 THR A O 1
ATOM 740 N N . GLY A 1 101 ? -5.819 32.884 6.511 1.00 91.44 101 GLY A N 1
ATOM 741 C CA . GLY A 1 101 ? -4.582 32.587 7.236 1.00 91.44 101 GLY A CA 1
ATOM 742 C C . GLY A 1 101 ? -4.204 31.098 7.256 1.00 91.44 101 GLY A C 1
ATOM 743 O O . GLY A 1 101 ? -4.775 30.295 6.503 1.00 91.44 101 GLY A O 1
ATOM 744 N N . PRO A 1 102 ? -3.206 30.716 8.079 1.00 91.62 102 PRO A N 1
ATOM 745 C CA . PRO A 1 102 ? -2.708 29.349 8.135 1.00 91.62 102 PRO A CA 1
ATOM 746 C C . PRO A 1 102 ? -3.761 28.409 8.724 1.00 91.62 102 PRO A C 1
ATOM 748 O O . PRO A 1 102 ? -4.422 28.738 9.708 1.00 91.62 102 PRO A O 1
ATOM 751 N N . TYR A 1 103 ? -3.886 27.218 8.145 1.00 86.75 103 TYR A N 1
ATOM 752 C CA . TYR A 1 103 ? -4.770 26.166 8.637 1.00 86.75 103 TYR A CA 1
ATOM 753 C C . TYR A 1 103 ? -3.996 24.880 8.922 1.00 86.75 103 TYR A C 1
ATOM 755 O O . TYR A 1 103 ? -2.930 24.626 8.357 1.00 86.75 103 TYR A O 1
ATOM 763 N N . SER A 1 104 ? -4.564 24.057 9.800 1.00 91.19 104 SER A N 1
ATOM 764 C CA . SER A 1 104 ? -4.087 22.714 10.117 1.00 91.19 104 SER A CA 1
ATOM 765 C C . SER A 1 104 ? -5.299 21.802 10.252 1.00 91.19 104 SER A C 1
ATOM 767 O O . SER A 1 104 ? -6.121 21.999 11.147 1.00 91.19 104 SER A O 1
ATOM 769 N N . VAL A 1 105 ? -5.436 20.839 9.345 1.00 89.25 105 VAL A N 1
ATOM 770 C CA . VAL A 1 105 ? -6.541 19.867 9.335 1.00 89.25 105 VAL A CA 1
ATOM 771 C C . VAL A 1 105 ? -5.997 18.456 9.516 1.00 89.25 105 VAL A C 1
ATOM 773 O O . VAL A 1 105 ? -4.852 18.185 9.159 1.00 89.25 105 VAL A O 1
ATOM 776 N N . GLU A 1 106 ? -6.792 17.556 10.094 1.00 89.88 106 GLU A N 1
ATOM 777 C CA . GLU A 1 106 ? -6.439 16.132 10.149 1.00 89.88 106 GLU A CA 1
ATOM 778 C C . GLU A 1 106 ? -6.319 15.588 8.721 1.00 89.88 106 GLU A C 1
ATOM 780 O O . GLU A 1 106 ? -7.149 15.888 7.862 1.00 89.88 106 GLU A O 1
ATOM 785 N N . ALA A 1 107 ? -5.262 14.823 8.457 1.00 91.44 107 ALA A N 1
ATOM 786 C CA . ALA A 1 107 ? -5.111 14.151 7.176 1.00 91.44 107 ALA A CA 1
ATOM 787 C C . ALA A 1 107 ? -6.150 13.021 7.078 1.00 91.44 107 ALA A C 1
ATOM 789 O O . ALA A 1 107 ? -6.190 12.136 7.935 1.00 91.44 107 ALA A O 1
ATOM 790 N N . ASP A 1 108 ? -6.993 13.057 6.047 1.00 91.75 108 ASP A N 1
ATOM 791 C CA . ASP A 1 108 ? -8.050 12.065 5.853 1.00 91.75 108 ASP A CA 1
ATOM 792 C C . ASP A 1 108 ? -7.542 10.866 5.042 1.00 91.75 108 ASP A C 1
ATOM 794 O O . ASP A 1 108 ? -7.430 10.920 3.817 1.00 91.75 108 ASP A O 1
ATOM 798 N N . TRP A 1 109 ? -7.274 9.763 5.740 1.00 94.69 109 TRP A N 1
ATOM 799 C CA . TRP A 1 109 ? -6.868 8.479 5.157 1.00 94.69 109 TRP A CA 1
ATOM 800 C C . TRP A 1 109 ? -7.983 7.425 5.211 1.00 94.69 109 TRP A C 1
ATOM 802 O O . TRP A 1 109 ? -7.713 6.219 5.224 1.00 94.69 109 TRP A O 1
ATOM 812 N N . SER A 1 110 ? -9.240 7.868 5.292 1.00 95.19 110 SER A N 1
ATOM 813 C CA . SER A 1 110 ? -10.396 6.981 5.331 1.00 95.19 110 SER A CA 1
ATOM 814 C C . SER A 1 110 ? -10.642 6.266 3.998 1.00 95.19 110 SER A C 1
ATOM 816 O O . SER A 1 110 ? -10.319 6.755 2.923 1.00 95.19 110 SER A O 1
ATOM 818 N N . LEU A 1 111 ? -11.330 5.127 4.044 1.00 95.31 111 LEU A N 1
ATOM 819 C CA . LEU A 1 111 ? -11.848 4.411 2.878 1.00 95.31 111 LEU A CA 1
ATOM 820 C C . LEU A 1 111 ? -12.572 5.347 1.902 1.00 95.31 111 LEU A C 1
ATOM 822 O O . LEU A 1 111 ? -12.372 5.243 0.696 1.00 95.31 111 LEU A O 1
ATOM 826 N N . LYS A 1 112 ? -13.340 6.317 2.415 1.00 93.62 112 LYS A N 1
ATOM 827 C CA . LYS A 1 112 ? -14.028 7.309 1.585 1.00 93.62 112 LYS A CA 1
ATOM 828 C C . LYS A 1 112 ? -13.048 8.201 0.819 1.00 93.62 112 LYS A C 1
ATOM 830 O O . LYS A 1 112 ? -13.279 8.432 -0.368 1.00 93.62 112 LYS A O 1
ATOM 835 N N . SER A 1 113 ? -11.982 8.693 1.459 1.00 91.38 113 SER A N 1
ATOM 836 C CA . SER A 1 113 ? -10.956 9.492 0.770 1.00 91.38 113 SER A CA 1
ATOM 837 C C . SER A 1 113 ? -10.168 8.658 -0.243 1.00 91.38 113 SER A C 1
ATOM 839 O O . SER A 1 113 ? -9.744 9.177 -1.271 1.00 91.38 113 SER A O 1
ATOM 841 N N . LEU A 1 114 ? -10.082 7.345 -0.013 1.00 92.75 114 LEU A N 1
ATOM 842 C CA . LEU A 1 114 ? -9.523 6.360 -0.940 1.00 92.75 114 LEU A CA 1
ATOM 843 C C . LEU A 1 114 ? -10.520 5.871 -2.010 1.00 92.75 114 LEU A C 1
ATOM 845 O O . LEU A 1 114 ? -10.264 4.874 -2.686 1.00 92.75 114 LEU A O 1
ATOM 849 N N . GLY A 1 115 ? -11.686 6.509 -2.154 1.00 92.56 115 GLY A N 1
ATOM 850 C CA . GLY A 1 115 ? -12.690 6.132 -3.154 1.00 92.56 115 GLY A CA 1
ATOM 851 C C . GLY A 1 115 ? -13.350 4.764 -2.927 1.00 92.56 115 GLY A C 1
ATOM 852 O O . GLY A 1 115 ? -14.007 4.243 -3.828 1.00 92.56 115 GLY A O 1
ATOM 853 N N . VAL A 1 116 ? -13.202 4.178 -1.739 1.00 93.94 116 VAL A N 1
ATOM 854 C CA . VAL A 1 116 ? -13.834 2.920 -1.336 1.00 93.94 116 VAL A CA 1
ATOM 855 C C . VAL A 1 116 ? -15.168 3.228 -0.659 1.00 93.94 116 VAL A C 1
ATOM 857 O O . VAL A 1 116 ? -15.228 3.829 0.410 1.00 93.94 116 VAL A O 1
ATOM 860 N N . SER A 1 117 ? -16.262 2.792 -1.284 1.00 90.50 117 SER A N 1
ATOM 861 C CA . SER A 1 117 ? -17.629 2.976 -0.773 1.00 90.50 117 SER A CA 1
ATOM 862 C C . SER A 1 117 ? -18.132 1.820 0.096 1.00 90.50 117 SER A C 1
ATOM 864 O O . SER A 1 117 ? -19.240 1.898 0.629 1.00 90.50 117 SER A O 1
ATOM 866 N N . ARG A 1 118 ? -17.347 0.744 0.242 1.00 87.94 118 ARG A N 1
ATOM 867 C CA . ARG A 1 118 ? -17.696 -0.380 1.116 1.00 87.94 118 ARG A CA 1
ATOM 868 C C . ARG A 1 118 ? -17.618 0.038 2.585 1.00 87.94 118 ARG A C 1
ATOM 870 O O . ARG A 1 118 ? -16.682 0.715 3.000 1.00 87.94 118 ARG A O 1
ATOM 877 N N . SER A 1 119 ? -18.610 -0.389 3.360 1.00 86.88 119 SER A N 1
ATOM 878 C CA . SER A 1 119 ? -18.600 -0.274 4.817 1.00 86.88 119 SER A CA 1
ATOM 879 C C . SER A 1 119 ? -17.609 -1.259 5.435 1.00 86.88 119 SER A C 1
ATOM 881 O O . SER A 1 119 ? -17.226 -2.242 4.798 1.00 86.88 119 SER A O 1
ATOM 883 N N . PHE A 1 120 ? -17.233 -1.006 6.688 1.00 87.62 120 PHE A N 1
ATOM 884 C CA . PHE A 1 120 ? -16.491 -1.983 7.473 1.00 87.62 120 PHE A CA 1
ATOM 885 C C . PHE A 1 120 ? -17.264 -3.300 7.585 1.00 87.62 120 PHE A C 1
ATOM 887 O O . PHE A 1 120 ? -18.492 -3.263 7.739 1.00 87.62 120 PHE A O 1
ATOM 894 N N . PRO A 1 121 ? -16.569 -4.445 7.506 1.00 85.06 121 PRO A N 1
ATOM 895 C CA . PRO A 1 121 ? -17.199 -5.735 7.719 1.00 85.06 121 PRO A CA 1
ATOM 896 C C . PRO A 1 121 ? -17.752 -5.806 9.151 1.00 85.06 121 PRO A C 1
ATOM 898 O O . PRO A 1 121 ? -17.073 -5.437 10.106 1.00 85.06 121 PRO A O 1
ATOM 901 N N . THR A 1 122 ? -19.001 -6.260 9.312 1.00 79.50 122 THR A N 1
ATOM 902 C CA . THR A 1 122 ? -19.583 -6.536 10.643 1.00 79.50 122 THR A CA 1
ATOM 903 C C 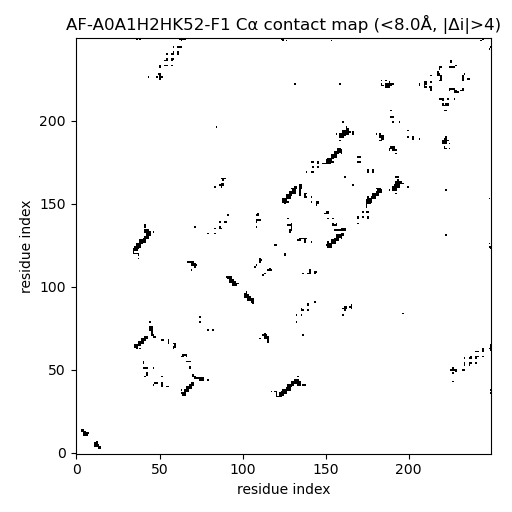. THR A 1 122 ? -19.025 -7.817 11.262 1.00 79.50 122 THR A C 1
ATOM 905 O O . THR A 1 122 ? -19.137 -8.009 12.470 1.00 79.50 122 THR A O 1
ATOM 908 N N . GLY A 1 123 ? -18.388 -8.643 10.433 1.00 78.81 123 GLY A N 1
ATOM 909 C CA . GLY A 1 123 ? -17.406 -9.641 10.818 1.00 78.81 123 GLY A CA 1
ATOM 910 C C . GLY A 1 123 ? -16.642 -10.144 9.586 1.00 78.81 123 GLY A C 1
ATOM 911 O O . GLY A 1 123 ? -16.965 -9.770 8.456 1.00 78.81 123 GLY A O 1
ATOM 912 N N . GLY A 1 124 ? -15.561 -10.893 9.802 1.00 88.06 124 GLY A N 1
ATOM 913 C CA . GLY A 1 124 ? -14.502 -11.090 8.803 1.00 88.06 124 GLY A CA 1
ATOM 914 C C . GLY A 1 124 ? -13.392 -10.032 8.896 1.00 88.06 124 GLY A C 1
ATOM 915 O O . GLY A 1 124 ? -13.470 -9.107 9.699 1.00 88.06 124 GLY A O 1
ATOM 916 N N . GLN A 1 125 ? -12.340 -10.196 8.089 1.00 95.62 125 GLN A N 1
ATOM 917 C CA . GLN A 1 125 ? -11.115 -9.392 8.187 1.00 95.62 125 GLN A CA 1
ATOM 918 C C . GLN A 1 125 ? -11.242 -8.022 7.512 1.00 95.62 125 GLN A C 1
ATOM 920 O O . GLN A 1 125 ? -11.872 -7.899 6.460 1.00 95.62 125 GLN A O 1
ATOM 925 N N . PHE A 1 126 ? -10.563 -7.012 8.050 1.00 97.81 126 PHE A N 1
ATOM 926 C CA . PHE A 1 126 ? -10.221 -5.770 7.369 1.00 97.81 126 PHE A CA 1
ATOM 927 C C . PHE A 1 126 ? -8.725 -5.734 7.029 1.00 97.81 126 PHE A C 1
ATOM 929 O O . PHE A 1 126 ? -7.867 -5.551 7.889 1.00 97.81 126 PHE A O 1
ATOM 936 N N . ASN A 1 127 ? -8.422 -5.859 5.739 1.00 98.56 127 ASN A N 1
ATOM 937 C CA . ASN A 1 127 ? -7.068 -5.944 5.210 1.00 98.56 127 ASN A CA 1
ATOM 938 C C . ASN A 1 127 ? -6.749 -4.751 4.299 1.00 98.56 127 ASN A C 1
ATOM 940 O O . ASN A 1 127 ? -7.579 -4.297 3.504 1.00 98.56 127 ASN A O 1
ATOM 944 N N . LEU A 1 128 ? -5.501 -4.298 4.343 1.00 98.75 128 LEU A N 1
ATOM 945 C CA . LEU A 1 128 ? -4.942 -3.274 3.469 1.00 98.75 128 LEU A CA 1
ATOM 946 C C . LEU A 1 128 ? -3.696 -3.835 2.780 1.00 98.75 128 LEU A C 1
ATOM 948 O O . LEU A 1 128 ? -2.750 -4.264 3.434 1.00 98.75 128 LEU A O 1
ATOM 952 N N . ILE A 1 129 ? -3.679 -3.816 1.452 1.00 98.81 129 ILE A N 1
ATOM 953 C CA . ILE A 1 129 ? -2.542 -4.239 0.633 1.00 98.81 129 ILE A CA 1
ATOM 954 C C . ILE A 1 129 ? -2.092 -3.040 -0.183 1.00 98.81 129 ILE A C 1
ATOM 956 O O . ILE A 1 129 ? -2.893 -2.442 -0.898 1.00 98.81 129 ILE A O 1
ATOM 960 N N . GLY A 1 130 ? -0.809 -2.707 -0.120 1.00 98.19 130 GLY A N 1
ATOM 961 C CA . GLY A 1 130 ? -0.249 -1.633 -0.921 1.00 98.19 130 GLY A CA 1
ATOM 962 C C . GLY A 1 130 ? 1.034 -2.035 -1.632 1.00 98.19 130 GLY A C 1
ATOM 963 O O . GLY A 1 130 ? 1.915 -2.666 -1.047 1.00 98.19 130 GLY A O 1
ATOM 964 N N . TYR A 1 131 ? 1.133 -1.646 -2.900 1.00 97.38 131 TYR A N 1
ATOM 965 C CA . TYR A 1 131 ? 2.289 -1.883 -3.759 1.00 97.38 131 TYR A CA 1
ATOM 966 C C . TYR A 1 131 ? 2.969 -0.568 -4.136 1.00 97.38 131 TYR A C 1
ATOM 968 O O . TYR A 1 131 ? 2.294 0.366 -4.574 1.00 97.38 131 TYR A O 1
ATOM 976 N N . SER A 1 132 ? 4.299 -0.496 -4.003 1.00 94.31 132 SER A N 1
ATOM 977 C CA . SER A 1 132 ? 5.079 0.709 -4.308 1.00 94.31 132 SER A CA 1
ATOM 978 C C . SER A 1 132 ? 4.504 1.915 -3.547 1.00 94.31 132 SER A C 1
ATOM 980 O O . SER A 1 132 ? 4.271 1.828 -2.348 1.00 94.31 132 SER A O 1
ATOM 982 N N . PHE A 1 133 ? 4.188 3.029 -4.206 1.00 93.38 133 PHE A N 1
ATOM 983 C CA . PHE A 1 133 ? 3.510 4.176 -3.592 1.00 93.38 133 PHE A CA 1
ATOM 984 C C . PHE A 1 133 ? 2.237 3.802 -2.802 1.00 93.38 133 PHE A C 1
ATOM 986 O O . PHE A 1 133 ? 1.972 4.374 -1.744 1.00 93.38 133 PHE A O 1
ATOM 993 N N . GLY A 1 134 ? 1.467 2.815 -3.268 1.00 95.25 134 GLY A N 1
ATOM 994 C CA . GLY A 1 134 ? 0.267 2.346 -2.583 1.00 95.25 134 GLY A CA 1
ATOM 995 C C . GLY A 1 134 ? 0.535 1.737 -1.213 1.00 95.25 134 GLY A C 1
ATOM 996 O O . GLY A 1 134 ? -0.346 1.794 -0.358 1.00 95.25 134 GLY A O 1
ATOM 997 N N . SER A 1 135 ? 1.742 1.218 -0.953 1.00 97.31 135 SER A N 1
ATOM 998 C CA . SER A 1 135 ? 2.137 0.725 0.375 1.00 97.31 135 SER A CA 1
ATOM 999 C C . SER A 1 135 ? 2.192 1.851 1.406 1.00 97.31 135 SER A C 1
ATOM 1001 O O . SER A 1 135 ? 1.806 1.651 2.556 1.00 97.31 135 SER A O 1
ATOM 1003 N N . LEU A 1 136 ? 2.596 3.054 0.988 1.00 96.31 136 LEU A N 1
ATOM 1004 C CA . LEU A 1 136 ? 2.611 4.235 1.845 1.00 96.31 136 LEU A CA 1
ATOM 1005 C C . LEU A 1 136 ? 1.183 4.629 2.211 1.00 96.31 136 LEU A C 1
ATOM 1007 O O . LEU A 1 136 ? 0.872 4.821 3.382 1.00 96.31 136 LEU A O 1
ATOM 1011 N N . VAL A 1 137 ? 0.292 4.676 1.219 1.00 96.06 137 VAL A N 1
ATOM 1012 C CA . VAL A 1 137 ? -1.130 4.984 1.432 1.00 96.06 137 VAL A CA 1
ATOM 1013 C C . VAL A 1 137 ? -1.794 3.929 2.324 1.00 96.06 137 VAL A C 1
ATOM 1015 O O . VAL A 1 137 ? -2.531 4.286 3.243 1.00 96.06 137 VAL A O 1
ATOM 1018 N N . ALA A 1 138 ? -1.483 2.645 2.117 1.00 98.25 138 ALA A N 1
ATOM 1019 C CA . ALA A 1 138 ? -1.972 1.550 2.950 1.00 98.25 138 ALA A CA 1
ATOM 1020 C C . ALA A 1 138 ? -1.512 1.709 4.406 1.00 98.25 138 ALA A C 1
ATOM 1022 O O . ALA A 1 138 ? -2.331 1.622 5.316 1.00 98.25 138 ALA A O 1
ATOM 1023 N N . ALA A 1 139 ? -0.232 2.015 4.635 1.00 98.56 139 ALA A N 1
ATOM 1024 C CA . ALA A 1 139 ? 0.309 2.223 5.975 1.00 98.56 139 ALA A CA 1
ATOM 1025 C C . ALA A 1 139 ? -0.297 3.456 6.672 1.00 98.56 139 ALA A C 1
ATOM 1027 O O . ALA A 1 139 ? -0.619 3.394 7.860 1.00 98.56 139 ALA A O 1
ATOM 1028 N N . GLN A 1 140 ? -0.509 4.563 5.946 1.00 97.88 140 GLN A N 1
ATOM 1029 C CA . GLN A 1 140 ? -1.173 5.752 6.499 1.00 97.88 140 GLN A CA 1
ATOM 1030 C C . GLN A 1 140 ? -2.615 5.435 6.903 1.00 97.88 140 GLN A C 1
ATOM 1032 O O . GLN A 1 140 ? -3.036 5.803 7.999 1.00 97.88 140 GLN A O 1
ATOM 1037 N N . SER A 1 141 ? -3.354 4.726 6.043 1.00 97.94 141 SER A N 1
ATOM 1038 C CA . SER A 1 141 ? -4.740 4.327 6.304 1.00 97.94 141 SER A CA 1
ATOM 1039 C C . SER A 1 141 ? -4.837 3.340 7.466 1.00 97.94 141 SER A C 1
ATOM 1041 O O . SER A 1 141 ? -5.676 3.517 8.348 1.00 97.94 141 SER A O 1
ATOM 1043 N N . ALA A 1 142 ? -3.925 2.366 7.543 1.00 98.62 142 ALA A N 1
ATOM 1044 C CA . ALA A 1 142 ? -3.890 1.401 8.635 1.00 98.62 142 ALA A CA 1
ATOM 1045 C C . ALA A 1 142 ? -3.723 2.097 9.986 1.00 98.62 142 ALA A C 1
ATOM 1047 O O . ALA A 1 142 ? -4.498 1.882 10.917 1.00 98.62 142 ALA A O 1
ATOM 1048 N N . LEU A 1 143 ? -2.751 3.004 10.072 1.00 98.62 143 LEU A N 1
ATOM 1049 C CA . LEU A 1 143 ? -2.519 3.748 11.296 1.00 98.62 143 LEU A CA 1
ATOM 1050 C C . LEU A 1 143 ? -3.618 4.779 11.591 1.00 98.62 143 LEU A C 1
ATOM 1052 O O . LEU A 1 143 ? -3.892 5.058 12.755 1.00 98.62 143 LEU A O 1
ATOM 1056 N N . TYR A 1 144 ? -4.243 5.365 10.566 1.00 97.88 144 TYR A N 1
ATOM 1057 C CA . TYR A 1 144 ? -5.406 6.242 10.725 1.00 97.88 144 TYR A CA 1
ATOM 1058 C C . TYR A 1 144 ? -6.580 5.501 11.368 1.00 97.88 144 TYR A C 1
ATOM 1060 O O . TYR A 1 144 ? -7.221 6.037 12.271 1.00 97.88 144 TYR A O 1
ATOM 1068 N N . TYR A 1 145 ? -6.841 4.264 10.946 1.00 98.00 145 TYR A N 1
ATOM 1069 C CA . TYR A 1 145 ? -7.898 3.442 11.526 1.00 98.00 145 TYR A CA 1
ATOM 1070 C C . TYR A 1 145 ? -7.554 2.935 12.922 1.00 98.00 145 TYR A C 1
ATOM 1072 O O . TYR A 1 145 ? -8.391 3.045 13.821 1.00 98.00 145 TYR A O 1
ATOM 1080 N N . ALA A 1 146 ? -6.309 2.516 13.141 1.00 97.88 146 ALA A N 1
ATOM 1081 C CA . ALA A 1 146 ? -5.830 2.151 14.468 1.00 97.88 146 ALA A CA 1
ATOM 1082 C C . ALA A 1 146 ? -5.943 3.318 15.468 1.00 97.88 146 ALA A C 1
ATOM 1084 O O . ALA A 1 146 ? -6.441 3.132 16.576 1.00 97.88 146 ALA A O 1
ATOM 1085 N N . ASP A 1 147 ? -5.590 4.548 15.066 1.00 97.00 147 ASP A N 1
ATOM 1086 C CA . ASP A 1 147 ? -5.758 5.753 15.899 1.00 97.00 147 ASP A CA 1
ATOM 1087 C C . ASP A 1 147 ? -7.238 6.019 16.266 1.00 97.00 147 ASP A C 1
ATOM 1089 O O . ASP A 1 147 ? -7.519 6.709 17.246 1.00 97.00 147 ASP A O 1
ATOM 1093 N N . LYS A 1 148 ? -8.194 5.467 15.505 1.00 96.25 148 LYS A N 1
ATOM 1094 C CA . LYS A 1 148 ? -9.644 5.565 15.750 1.00 96.25 148 LYS A CA 1
ATOM 1095 C C . LYS A 1 148 ? -10.240 4.322 16.421 1.00 96.25 148 LYS A C 1
ATOM 1097 O O . LYS A 1 148 ? -11.460 4.230 16.540 1.00 96.25 148 LYS A O 1
ATOM 1102 N N . GLY A 1 149 ? -9.407 3.385 16.871 1.00 96.88 149 GLY A N 1
ATOM 1103 C CA . GLY A 1 149 ? -9.852 2.163 17.544 1.00 96.88 149 GLY A CA 1
ATOM 1104 C C . GLY A 1 149 ? -10.369 1.069 16.606 1.00 96.88 149 GLY A C 1
ATOM 1105 O O . GLY A 1 149 ? -10.927 0.087 17.087 1.00 96.88 149 GLY A O 1
ATOM 1106 N N . GLN A 1 150 ? -10.200 1.221 15.290 1.00 96.38 150 GLN A N 1
ATOM 1107 C CA . GLN A 1 150 ? -10.558 0.200 14.307 1.00 96.38 150 GLN A CA 1
ATOM 1108 C C . GLN A 1 150 ? -9.349 -0.703 14.046 1.00 96.38 150 GLN A C 1
ATOM 1110 O O . GLN A 1 150 ? -8.301 -0.224 13.611 1.00 96.38 150 GLN A O 1
ATOM 1115 N N . ALA A 1 151 ? -9.512 -2.003 14.295 1.00 97.25 151 ALA A N 1
ATOM 1116 C CA . ALA A 1 151 ? -8.488 -3.000 14.002 1.00 97.25 151 ALA A CA 1
ATOM 1117 C C . ALA A 1 151 ? -8.330 -3.213 12.488 1.00 97.25 151 ALA A C 1
ATOM 1119 O O . ALA A 1 151 ? -9.310 -3.127 11.741 1.00 97.25 151 ALA A O 1
ATOM 1120 N N . VAL A 1 152 ? -7.092 -3.482 12.077 1.00 98.25 152 VAL A N 1
ATOM 1121 C CA . VAL A 1 152 ? -6.665 -3.900 10.740 1.00 98.25 152 VAL A CA 1
ATOM 1122 C C . VAL A 1 152 ? -5.995 -5.259 10.902 1.00 98.25 152 VAL A C 1
ATOM 1124 O O . VAL A 1 152 ? -4.917 -5.347 11.491 1.00 98.25 152 VAL A O 1
ATOM 1127 N N . ASP A 1 153 ? -6.616 -6.310 10.382 1.00 98.44 153 ASP A N 1
ATOM 1128 C CA . ASP A 1 153 ? -6.124 -7.679 10.520 1.00 98.44 153 ASP A CA 1
ATOM 1129 C C . ASP A 1 153 ? -4.791 -7.852 9.777 1.00 98.44 153 ASP A C 1
ATOM 1131 O O . ASP A 1 153 ? -3.811 -8.322 10.349 1.00 98.44 153 ASP A O 1
ATOM 1135 N N . TYR A 1 154 ? -4.715 -7.411 8.514 1.00 98.69 154 TYR A N 1
ATOM 1136 C CA . TYR A 1 154 ? -3.481 -7.462 7.723 1.00 98.69 154 TYR A CA 1
ATOM 1137 C C . TYR A 1 154 ? -3.147 -6.127 7.064 1.00 98.69 154 TYR A C 1
ATOM 1139 O O . TYR A 1 154 ? -3.934 -5.575 6.296 1.00 98.69 154 TYR A O 1
ATOM 1147 N N . LEU A 1 155 ? -1.912 -5.672 7.268 1.00 98.88 155 LEU A N 1
ATOM 1148 C CA . LEU A 1 155 ? -1.252 -4.652 6.461 1.00 98.88 155 LEU A CA 1
ATOM 1149 C C . LEU A 1 155 ? -0.139 -5.305 5.633 1.00 98.88 155 LEU A C 1
ATOM 1151 O O . LEU A 1 155 ? 0.861 -5.771 6.178 1.00 98.88 155 LEU A O 1
ATOM 1155 N N . VAL A 1 156 ? -0.288 -5.313 4.311 1.00 98.88 156 VAL A N 1
ATOM 1156 C CA . VAL A 1 156 ? 0.685 -5.886 3.374 1.00 98.88 156 VAL A CA 1
ATOM 1157 C C . VAL A 1 156 ? 1.402 -4.767 2.619 1.00 98.88 156 VAL A C 1
ATOM 1159 O O . VAL A 1 156 ? 0.766 -3.956 1.945 1.00 98.88 156 VAL A O 1
ATOM 1162 N N . LEU A 1 157 ? 2.731 -4.744 2.708 1.00 98.81 157 LEU A N 1
ATOM 1163 C CA . LEU A 1 157 ? 3.609 -3.731 2.123 1.00 98.81 157 LEU A CA 1
ATOM 1164 C C . LEU A 1 157 ? 4.527 -4.382 1.079 1.00 98.81 157 LEU A C 1
ATOM 1166 O O . LEU A 1 157 ? 5.450 -5.110 1.437 1.00 98.81 157 LEU A O 1
ATOM 1170 N N . ILE A 1 158 ? 4.280 -4.121 -0.205 1.00 98.62 158 ILE A N 1
ATOM 1171 C CA . ILE A 1 158 ? 4.992 -4.753 -1.329 1.00 98.62 158 ILE A CA 1
ATOM 1172 C C . ILE A 1 158 ? 5.877 -3.719 -2.021 1.00 98.62 158 ILE A C 1
ATOM 1174 O O . ILE A 1 158 ? 5.360 -2.692 -2.464 1.00 98.62 158 ILE A O 1
ATOM 1178 N N . GLY A 1 159 ? 7.184 -3.979 -2.133 1.00 97.12 159 GLY A N 1
ATOM 1179 C CA . GLY A 1 159 ? 8.146 -3.035 -2.722 1.00 97.12 159 GLY A CA 1
ATOM 1180 C C . GLY A 1 159 ? 8.032 -1.653 -2.072 1.00 97.12 159 GLY A C 1
ATOM 1181 O O . GLY A 1 159 ? 7.835 -0.650 -2.747 1.00 97.12 159 GLY A O 1
ATOM 1182 N N . SER A 1 160 ? 7.995 -1.606 -0.742 1.00 97.12 160 SER A N 1
ATOM 1183 C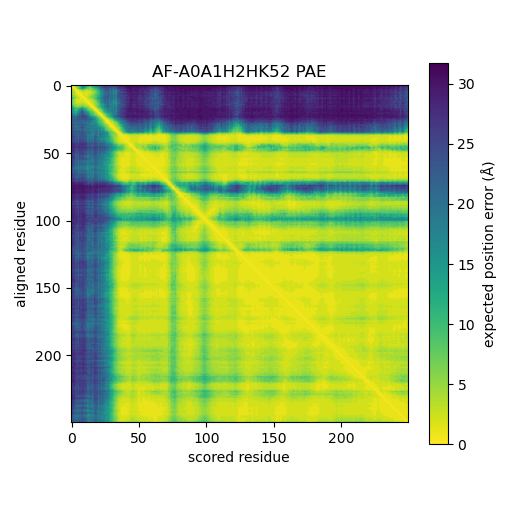 CA . SER A 1 160 ? 7.534 -0.428 -0.004 1.00 97.12 160 SER A CA 1
ATOM 1184 C C . SER A 1 160 ? 8.679 0.529 0.336 1.00 97.12 160 SER A C 1
ATOM 1186 O O . SER A 1 160 ? 9.550 0.131 1.100 1.00 97.12 160 SER A O 1
ATOM 1188 N N . PRO A 1 161 ? 8.659 1.808 -0.089 1.00 96.00 161 PRO A N 1
ATOM 1189 C CA . PRO A 1 161 ? 9.678 2.793 0.296 1.00 96.00 161 PRO A CA 1
ATOM 1190 C C . PRO A 1 161 ? 9.388 3.468 1.655 1.00 96.00 161 PRO A C 1
ATOM 1192 O O . PRO A 1 161 ? 9.859 4.585 1.912 1.00 96.00 161 PRO A O 1
ATOM 1195 N N . ILE A 1 162 ? 8.571 2.828 2.505 1.00 97.44 162 ILE A N 1
ATOM 1196 C CA . ILE A 1 162 ? 8.205 3.309 3.847 1.00 97.44 162 ILE A CA 1
ATOM 1197 C C . ILE A 1 162 ? 9.462 3.581 4.679 1.00 97.44 162 ILE A C 1
ATOM 1199 O O . ILE A 1 162 ? 10.425 2.815 4.609 1.00 97.44 162 ILE A O 1
ATOM 1203 N N . SER A 1 163 ? 9.471 4.679 5.438 1.00 97.56 163 SER A N 1
ATOM 1204 C CA . SER A 1 163 ? 10.610 5.015 6.293 1.00 97.56 163 SER A CA 1
ATOM 1205 C C . SER A 1 163 ? 10.719 4.047 7.474 1.00 97.56 163 SER A C 1
ATOM 1207 O O . SER A 1 163 ? 9.729 3.426 7.868 1.00 97.56 163 SER A O 1
ATOM 1209 N N . GLU A 1 164 ? 11.911 3.930 8.059 1.00 97.88 164 GLU A N 1
ATOM 1210 C CA . GLU A 1 164 ? 12.130 3.099 9.251 1.00 97.88 164 GLU A CA 1
ATOM 1211 C C . GLU A 1 164 ? 11.237 3.543 10.419 1.00 97.88 164 GLU A C 1
ATOM 1213 O O . GLU A 1 164 ? 10.678 2.715 11.133 1.00 97.88 164 GLU A O 1
ATOM 1218 N N . GLU A 1 165 ? 11.027 4.851 10.579 1.00 97.75 165 GLU A N 1
ATOM 1219 C CA . GLU A 1 165 ? 10.196 5.410 11.645 1.00 97.75 165 GLU A CA 1
ATOM 1220 C C . GLU A 1 165 ? 8.730 4.991 11.499 1.00 97.75 165 GLU A C 1
ATOM 1222 O O . GLU A 1 165 ? 8.132 4.470 12.442 1.00 97.75 165 GLU A O 1
ATOM 1227 N N . MET A 1 166 ? 8.150 5.163 10.306 1.00 98.25 166 MET A N 1
ATOM 1228 C CA . MET A 1 166 ? 6.760 4.775 10.062 1.00 98.25 166 MET A CA 1
ATOM 1229 C C . MET A 1 166 ? 6.595 3.249 10.064 1.00 98.25 166 MET A C 1
ATOM 1231 O O . MET A 1 166 ? 5.566 2.743 10.514 1.00 98.25 166 MET A O 1
ATOM 1235 N N . LEU A 1 167 ? 7.614 2.504 9.619 1.00 98.62 167 LEU A N 1
ATOM 1236 C CA . LEU A 1 167 ? 7.654 1.048 9.735 1.00 98.62 167 LEU A CA 1
ATOM 1237 C C . LEU A 1 167 ? 7.650 0.595 11.207 1.00 98.62 167 LEU A C 1
ATOM 1239 O O . LEU A 1 167 ? 6.967 -0.367 11.568 1.00 98.62 167 LEU A O 1
ATOM 1243 N N . GLY A 1 168 ? 8.391 1.297 12.064 1.00 98.56 168 GLY A N 1
ATOM 1244 C CA . GLY A 1 168 ? 8.369 1.104 13.510 1.00 98.56 168 GLY A CA 1
ATOM 1245 C C . GLY A 1 168 ? 6.978 1.344 14.097 1.00 98.56 168 GLY A C 1
ATOM 1246 O O . GLY A 1 168 ? 6.488 0.501 14.847 1.00 98.56 168 GLY A O 1
ATOM 1247 N N . GLU A 1 169 ? 6.309 2.434 13.701 1.00 98.31 169 GLU A N 1
ATOM 1248 C CA . GLU A 1 169 ? 4.934 2.734 14.130 1.00 98.31 169 GLU A CA 1
ATOM 1249 C C . GLU A 1 169 ? 3.945 1.625 13.747 1.00 98.31 169 GLU A C 1
ATOM 1251 O O . GLU A 1 169 ? 3.196 1.165 14.609 1.00 98.31 169 GLU A O 1
ATOM 1256 N N . VAL A 1 170 ? 3.937 1.159 12.488 1.00 98.38 170 VAL A N 1
ATOM 1257 C CA . VAL A 1 170 ? 2.995 0.099 12.062 1.00 98.38 170 VAL A CA 1
ATOM 1258 C C . VAL A 1 170 ? 3.230 -1.215 12.797 1.00 98.38 170 VAL A C 1
ATOM 1260 O O . VAL A 1 170 ? 2.268 -1.889 13.140 1.00 98.38 170 VAL A O 1
ATOM 1263 N N . ARG A 1 171 ? 4.488 -1.577 13.074 1.00 98.50 171 ARG A N 1
ATOM 1264 C CA . ARG A 1 171 ? 4.832 -2.834 13.761 1.00 98.50 171 ARG A CA 1
ATOM 1265 C C . ARG A 1 171 ? 4.506 -2.819 15.252 1.00 98.50 171 ARG A C 1
ATOM 1267 O O . ARG A 1 171 ? 4.314 -3.880 15.834 1.00 98.50 171 ARG A O 1
ATOM 1274 N N . GLN A 1 172 ? 4.507 -1.645 15.880 1.00 98.12 172 GLN A N 1
ATOM 1275 C CA . GLN A 1 172 ? 4.247 -1.494 17.316 1.00 98.12 172 GLN A CA 1
ATOM 1276 C C . GLN A 1 172 ? 2.769 -1.226 17.629 1.00 98.12 172 GLN A C 1
ATOM 1278 O O . GLN A 1 172 ? 2.368 -1.287 18.791 1.00 98.12 172 GLN A O 1
ATOM 1283 N N . GLN A 1 173 ? 1.958 -0.919 16.617 1.00 98.06 173 GLN A N 1
ATOM 1284 C CA . GLN A 1 173 ? 0.544 -0.617 16.784 1.00 98.06 173 GLN A CA 1
ATOM 1285 C C . GLN A 1 173 ? -0.269 -1.896 17.030 1.00 98.06 173 GLN A C 1
ATOM 1287 O O . GLN A 1 173 ? -0.440 -2.707 16.128 1.00 98.06 173 GLN A O 1
ATOM 1292 N N . SER A 1 174 ? -0.840 -2.052 18.228 1.00 97.94 174 SER A N 1
ATOM 1293 C CA . SER A 1 174 ? -1.540 -3.284 18.627 1.00 97.94 174 SER A CA 1
ATOM 1294 C C . SER A 1 174 ? -2.848 -3.548 17.877 1.00 97.94 174 SER A C 1
ATOM 1296 O O . SER A 1 174 ? -3.357 -4.660 17.935 1.00 97.94 174 SER A O 1
ATOM 1298 N N . LEU A 1 175 ? -3.412 -2.533 17.215 1.00 98.50 175 LEU A N 1
ATOM 1299 C CA . LEU A 1 175 ? -4.592 -2.669 16.353 1.00 98.50 175 LEU A CA 1
ATOM 1300 C C . LEU A 1 175 ? -4.245 -2.990 14.890 1.00 98.50 175 LEU A C 1
ATOM 1302 O O . LEU A 1 175 ? -5.151 -3.079 14.069 1.00 98.50 175 LEU A O 1
ATOM 1306 N N . ILE A 1 176 ? -2.963 -3.145 14.550 1.00 98.62 176 ILE A N 1
ATOM 1307 C CA . ILE A 1 176 ? -2.523 -3.712 13.271 1.00 98.62 176 ILE A CA 1
ATOM 1308 C C . ILE A 1 176 ? -1.981 -5.106 13.587 1.00 98.62 176 ILE A C 1
ATOM 1310 O O . ILE A 1 176 ? -0.857 -5.244 14.065 1.00 98.62 176 ILE A O 1
ATOM 1314 N N . GLU A 1 177 ? -2.798 -6.137 13.381 1.00 98.12 177 GLU A N 1
ATOM 1315 C CA . GLU A 1 177 ? -2.519 -7.472 13.931 1.00 98.12 177 GLU A CA 1
ATOM 1316 C C . GLU A 1 177 ? -1.354 -8.160 13.215 1.00 98.12 177 GLU A C 1
ATOM 1318 O O . GLU A 1 177 ? -0.473 -8.749 13.849 1.00 98.12 177 GLU A O 1
ATOM 1323 N N . HIS A 1 178 ? -1.313 -8.043 11.886 1.00 98.56 178 HIS A N 1
ATOM 1324 C CA . HIS A 1 178 ? -0.279 -8.644 11.056 1.00 98.56 178 HIS A CA 1
ATOM 1325 C C . HIS A 1 178 ? 0.290 -7.643 10.050 1.00 98.56 178 HIS A C 1
ATOM 1327 O O . HIS A 1 178 ? -0.420 -7.110 9.199 1.00 98.56 178 HIS A O 1
ATOM 1333 N N . VAL A 1 179 ? 1.610 -7.439 10.091 1.00 98.69 179 VAL A N 1
ATOM 1334 C CA . VAL A 1 179 ? 2.343 -6.664 9.079 1.00 98.69 179 VAL A CA 1
ATOM 1335 C C . VAL A 1 179 ? 3.152 -7.620 8.207 1.00 98.69 179 VAL A C 1
ATOM 1337 O O . VAL A 1 179 ? 4.116 -8.230 8.670 1.00 98.69 179 VAL A O 1
ATOM 1340 N N . VAL A 1 180 ? 2.777 -7.738 6.934 1.00 98.69 180 VAL A N 1
ATOM 1341 C CA . VAL A 1 180 ? 3.473 -8.559 5.932 1.00 98.69 180 VAL A CA 1
ATOM 1342 C C . VAL A 1 180 ? 4.294 -7.643 5.035 1.00 98.69 180 VAL A C 1
ATOM 1344 O O . VAL A 1 180 ? 3.761 -6.714 4.435 1.00 98.69 180 VAL A O 1
ATOM 1347 N N . ILE A 1 181 ? 5.592 -7.906 4.921 1.00 98.56 181 ILE A N 1
ATOM 1348 C CA . ILE A 1 181 ? 6.510 -7.115 4.094 1.00 98.56 181 ILE A CA 1
ATOM 1349 C C . ILE A 1 181 ? 7.060 -8.009 2.996 1.00 98.56 181 ILE A C 1
ATOM 1351 O O . ILE A 1 181 ? 7.611 -9.069 3.288 1.00 98.56 181 ILE A O 1
ATOM 1355 N N . LEU A 1 182 ? 6.912 -7.565 1.752 1.00 98.44 182 LEU A N 1
ATOM 1356 C CA . LEU A 1 182 ? 7.423 -8.236 0.563 1.00 98.44 182 LEU A CA 1
ATOM 1357 C C . LEU A 1 182 ? 8.369 -7.289 -0.173 1.00 98.44 182 LEU A C 1
ATOM 1359 O O . LEU A 1 182 ? 7.945 -6.499 -1.019 1.00 98.44 182 LEU A O 1
ATOM 1363 N N . ASP A 1 183 ? 9.650 -7.364 0.174 1.00 98.00 183 ASP A N 1
ATOM 1364 C CA . ASP A 1 183 ? 10.715 -6.750 -0.619 1.00 98.00 183 ASP A CA 1
ATOM 1365 C C . ASP A 1 183 ? 10.952 -7.606 -1.870 1.00 98.00 183 ASP A C 1
ATOM 1367 O O . ASP A 1 183 ? 10.973 -8.828 -1.770 1.00 98.00 183 ASP A O 1
ATOM 1371 N N . LEU A 1 184 ? 11.157 -6.987 -3.035 1.00 97.19 184 LEU A N 1
ATOM 1372 C CA . LEU A 1 184 ? 11.264 -7.694 -4.323 1.00 97.19 184 LEU A CA 1
ATOM 1373 C C . LEU A 1 184 ? 12.726 -7.834 -4.785 1.00 97.19 184 LEU A C 1
ATOM 1375 O O . LEU A 1 184 ? 13.044 -7.717 -5.973 1.00 97.19 184 LEU A O 1
ATOM 1379 N N . LYS A 1 185 ? 13.641 -8.049 -3.833 1.00 95.81 185 LYS A N 1
ATOM 1380 C CA . LYS A 1 185 ? 15.098 -8.041 -4.065 1.00 95.81 185 LYS A CA 1
ATOM 1381 C C . LYS A 1 185 ? 15.525 -9.125 -5.051 1.00 95.81 185 LYS A C 1
ATOM 1383 O O . LYS A 1 185 ? 16.390 -8.895 -5.892 1.00 95.81 185 LYS A O 1
ATOM 1388 N N . GLU A 1 186 ? 14.883 -10.286 -4.998 1.00 95.06 186 GLU A N 1
ATOM 1389 C CA . GLU A 1 186 ? 15.072 -11.407 -5.921 1.00 95.06 186 GLU A CA 1
ATOM 1390 C C . GLU A 1 186 ? 14.689 -11.075 -7.371 1.00 95.06 186 GLU A C 1
ATOM 1392 O O . GLU A 1 186 ? 15.129 -11.752 -8.299 1.00 95.06 186 GLU A O 1
ATOM 1397 N N . HIS A 1 187 ? 13.898 -10.021 -7.579 1.00 94.56 187 HIS A N 1
ATOM 1398 C CA . HIS A 1 187 ? 13.521 -9.509 -8.894 1.00 94.56 187 HIS A CA 1
ATOM 1399 C C . HIS A 1 187 ? 14.359 -8.296 -9.318 1.00 94.56 187 HIS A C 1
ATOM 1401 O O . HIS A 1 187 ? 14.139 -7.750 -10.399 1.00 94.56 187 HIS A O 1
ATOM 1407 N N . GLY A 1 188 ? 15.334 -7.892 -8.495 1.00 95.56 188 GLY A N 1
ATOM 1408 C CA . GLY A 1 188 ? 16.210 -6.748 -8.731 1.00 95.56 188 GLY A CA 1
ATOM 1409 C C . GLY A 1 188 ? 15.638 -5.408 -8.267 1.00 95.56 188 GLY A C 1
ATOM 1410 O O . GLY A 1 188 ? 16.182 -4.372 -8.642 1.00 95.56 188 GLY A O 1
ATOM 1411 N N . ASP A 1 189 ? 14.552 -5.391 -7.489 1.00 96.75 189 ASP A N 1
ATOM 1412 C CA . ASP A 1 189 ? 14.021 -4.156 -6.903 1.00 96.75 189 ASP A CA 1
ATOM 1413 C C . ASP A 1 189 ? 14.954 -3.643 -5.789 1.00 96.75 189 ASP A C 1
ATOM 1415 O O . ASP A 1 189 ? 15.184 -4.368 -4.814 1.00 96.75 189 ASP A O 1
ATOM 1419 N N . PRO A 1 190 ? 15.499 -2.417 -5.899 1.00 95.81 190 PRO A N 1
ATOM 1420 C CA . PRO A 1 190 ? 16.280 -1.825 -4.819 1.00 95.81 190 PRO A CA 1
ATOM 1421 C C . PRO A 1 190 ? 15.410 -1.293 -3.666 1.00 95.81 190 PRO A C 1
ATOM 1423 O O . PRO A 1 190 ? 15.933 -1.022 -2.586 1.00 95.81 190 PRO A O 1
ATOM 1426 N N . ILE A 1 191 ? 14.100 -1.112 -3.871 1.00 95.38 191 ILE A N 1
ATOM 1427 C CA . ILE A 1 191 ? 13.186 -0.597 -2.850 1.00 95.38 191 ILE A CA 1
ATOM 1428 C C . ILE A 1 191 ? 12.901 -1.669 -1.807 1.00 95.38 191 ILE A C 1
ATOM 1430 O O . ILE A 1 191 ? 12.512 -2.794 -2.123 1.00 95.38 191 ILE A O 1
ATOM 1434 N N . HIS A 1 192 ? 13.032 -1.290 -0.539 1.00 97.19 192 HIS A N 1
ATOM 1435 C CA . HIS A 1 192 ? 12.688 -2.150 0.582 1.00 97.19 192 HIS A CA 1
ATOM 1436 C C . HIS A 1 192 ? 12.135 -1.353 1.761 1.00 97.19 192 HIS A C 1
ATOM 1438 O O . HIS A 1 192 ? 12.455 -0.173 1.949 1.00 97.19 192 HIS A O 1
ATOM 1444 N N . ALA A 1 193 ? 11.330 -2.016 2.589 1.00 97.69 193 ALA A N 1
ATOM 1445 C CA . ALA A 1 193 ? 10.765 -1.373 3.768 1.00 97.69 193 ALA A CA 1
ATOM 1446 C C . ALA A 1 193 ? 11.872 -0.943 4.744 1.00 97.69 193 ALA A C 1
ATOM 1448 O O . ALA A 1 193 ? 12.843 -1.675 4.957 1.00 97.69 193 ALA A O 1
ATOM 1449 N N . GLY A 1 194 ? 11.726 0.249 5.326 1.00 97.25 194 GLY A N 1
ATOM 1450 C CA . GLY A 1 194 ? 12.693 0.801 6.276 1.00 97.25 194 GLY A CA 1
ATOM 1451 C C . GLY A 1 194 ? 13.911 1.466 5.632 1.00 97.25 194 GLY A C 1
ATOM 1452 O O . GLY A 1 194 ? 14.792 1.947 6.339 1.00 97.25 194 GLY A O 1
ATOM 1453 N N . MET A 1 195 ? 13.987 1.528 4.296 1.00 95.25 195 MET A N 1
ATOM 1454 C CA . MET A 1 195 ? 15.105 2.190 3.615 1.00 95.25 195 MET A CA 1
ATOM 1455 C C . MET A 1 195 ? 15.213 3.671 4.005 1.00 95.25 195 MET A C 1
ATOM 1457 O O . MET A 1 195 ? 14.211 4.317 4.330 1.00 95.25 195 MET A O 1
ATOM 1461 N N . SER A 1 196 ? 16.404 4.264 3.943 1.00 93.75 196 SER A N 1
ATOM 1462 C CA . SER A 1 196 ? 16.541 5.705 4.177 1.00 93.75 196 SER A CA 1
ATOM 1463 C C . SER A 1 196 ? 16.099 6.517 2.950 1.00 93.75 196 SER A C 1
ATOM 1465 O O . SER A 1 196 ? 15.883 5.984 1.862 1.00 93.75 196 SER A O 1
ATOM 1467 N N . PHE A 1 197 ? 15.919 7.834 3.114 1.00 89.44 197 PHE A N 1
ATOM 1468 C CA . PHE A 1 197 ? 15.642 8.701 1.956 1.00 89.44 197 PHE A CA 1
ATOM 1469 C C . PHE A 1 197 ? 16.857 8.779 1.029 1.00 89.44 197 PHE A C 1
ATOM 1471 O O . PHE A 1 197 ? 16.704 8.856 -0.185 1.00 89.44 197 PHE A O 1
ATOM 1478 N N . PHE A 1 198 ? 18.056 8.749 1.614 1.00 89.31 198 PHE A N 1
ATOM 1479 C CA . PHE A 1 198 ? 19.300 8.788 0.865 1.00 89.31 198 PHE A CA 1
ATOM 1480 C C . PHE A 1 198 ? 19.436 7.552 -0.033 1.00 89.31 198 PHE A C 1
ATOM 1482 O O . PHE A 1 198 ? 19.636 7.713 -1.233 1.00 89.31 198 PHE A O 1
ATOM 1489 N N . ASP A 1 199 ? 19.193 6.355 0.511 1.00 91.00 199 ASP A N 1
ATOM 1490 C CA . ASP A 1 199 ? 19.226 5.103 -0.264 1.00 91.00 199 ASP A CA 1
ATOM 1491 C C . ASP A 1 199 ? 18.183 5.125 -1.391 1.00 91.00 199 ASP A C 1
ATOM 1493 O O . ASP A 1 199 ? 18.450 4.737 -2.526 1.00 91.00 199 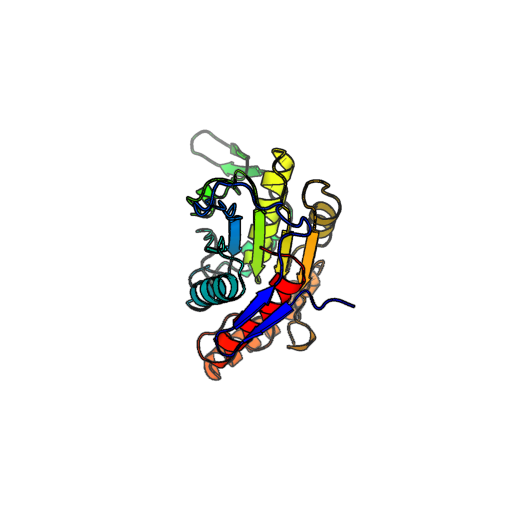ASP A O 1
ATOM 1497 N N . LEU A 1 200 ? 16.982 5.643 -1.106 1.00 89.12 200 LEU A N 1
ATOM 1498 C CA . LEU A 1 200 ? 15.930 5.789 -2.112 1.00 89.12 200 LEU A CA 1
ATOM 1499 C C . LEU A 1 200 ? 16.365 6.714 -3.257 1.00 89.12 200 LEU A C 1
ATOM 1501 O O . LEU A 1 200 ? 16.145 6.397 -4.427 1.00 89.12 200 LEU A O 1
ATOM 1505 N N . ALA A 1 201 ? 16.969 7.856 -2.926 1.00 88.38 201 ALA A N 1
ATOM 1506 C CA . ALA A 1 201 ? 17.437 8.826 -3.908 1.00 88.38 201 ALA A CA 1
ATOM 1507 C C . ALA A 1 201 ? 18.594 8.273 -4.755 1.00 88.38 201 ALA A C 1
ATOM 1509 O O . ALA A 1 201 ? 18.616 8.495 -5.967 1.00 88.38 201 ALA A O 1
ATOM 1510 N N . GLU A 1 202 ? 19.514 7.517 -4.150 1.00 91.19 202 GLU A N 1
ATOM 1511 C CA . GLU A 1 202 ? 20.624 6.860 -4.850 1.00 91.19 202 GLU A CA 1
ATOM 1512 C C . GLU A 1 202 ? 20.127 5.851 -5.895 1.00 91.19 202 GLU A C 1
ATOM 1514 O O . GLU A 1 202 ? 20.689 5.740 -6.986 1.00 91.19 202 GLU A O 1
ATOM 1519 N N . HIS A 1 203 ? 19.017 5.168 -5.610 1.00 91.50 203 HIS A N 1
ATOM 1520 C CA . HIS A 1 203 ? 18.427 4.189 -6.518 1.00 91.50 203 HIS A CA 1
ATOM 1521 C C . HIS A 1 203 ? 17.475 4.779 -7.569 1.00 91.50 203 HIS A C 1
ATOM 1523 O O . HIS A 1 203 ? 17.056 4.056 -8.475 1.00 91.50 203 HIS A O 1
ATOM 1529 N N . ALA A 1 204 ? 17.176 6.082 -7.535 1.00 88.31 204 ALA A N 1
ATOM 1530 C CA . ALA A 1 204 ? 16.265 6.714 -8.493 1.00 88.31 204 ALA A CA 1
ATOM 1531 C C . ALA A 1 204 ? 16.649 6.499 -9.979 1.00 88.31 204 ALA A C 1
ATOM 1533 O O . ALA A 1 204 ? 15.754 6.184 -10.771 1.00 88.31 204 ALA A O 1
ATOM 1534 N N . PRO A 1 205 ? 17.934 6.580 -10.398 1.00 90.12 205 PRO A N 1
ATOM 1535 C CA . PRO A 1 205 ? 18.323 6.279 -11.779 1.00 90.12 205 PRO A CA 1
ATOM 1536 C C . PRO A 1 205 ? 18.042 4.825 -12.182 1.00 90.12 205 PRO A C 1
ATOM 1538 O O . PRO A 1 205 ? 17.570 4.572 -13.291 1.00 90.12 205 PRO A O 1
ATOM 1541 N N . LEU A 1 206 ? 18.282 3.870 -11.274 1.00 92.75 206 LEU A N 1
ATOM 1542 C CA . LEU A 1 206 ? 17.993 2.454 -11.511 1.00 92.75 206 LEU A CA 1
ATOM 1543 C C . LEU A 1 206 ? 16.487 2.227 -11.684 1.00 92.75 206 LEU A C 1
ATOM 1545 O O . LEU A 1 206 ? 16.087 1.535 -12.617 1.00 92.75 206 LEU A O 1
ATOM 1549 N N . LEU A 1 207 ? 15.651 2.861 -10.857 1.00 91.00 207 LEU A N 1
ATOM 1550 C CA . LEU A 1 207 ? 14.191 2.794 -10.994 1.00 91.00 207 LEU A CA 1
ATOM 1551 C C . LEU A 1 207 ? 13.720 3.345 -12.346 1.00 91.00 207 LEU A C 1
ATOM 1553 O O . LEU A 1 207 ? 12.864 2.740 -12.988 1.00 91.00 207 LEU A O 1
ATOM 1557 N N . GLY A 1 208 ? 14.304 4.451 -12.817 1.00 89.31 208 GLY A N 1
ATOM 1558 C CA . GLY A 1 208 ? 14.021 4.992 -14.151 1.00 89.31 208 GLY A CA 1
ATOM 1559 C C . GLY A 1 208 ? 14.386 4.016 -15.276 1.00 89.31 208 GLY A C 1
ATOM 1560 O O . GLY A 1 208 ? 13.603 3.814 -16.209 1.00 89.31 208 GLY A O 1
ATOM 1561 N N . SER A 1 209 ? 15.539 3.350 -15.158 1.00 92.44 209 SER A N 1
ATOM 1562 C CA . SER A 1 209 ? 15.961 2.302 -16.095 1.00 92.44 209 SER A CA 1
ATOM 1563 C C . SER A 1 209 ? 15.006 1.107 -16.079 1.00 92.44 209 SER A C 1
ATOM 1565 O O . SER A 1 209 ? 14.577 0.662 -17.138 1.00 92.44 209 SER A O 1
ATOM 1567 N N . GLN A 1 210 ? 14.617 0.619 -14.897 1.00 92.50 210 GLN A N 1
ATOM 1568 C CA . GLN A 1 210 ? 13.680 -0.500 -14.746 1.00 92.50 210 GLN A CA 1
ATOM 1569 C C . GLN A 1 210 ? 12.290 -0.171 -15.296 1.00 92.50 210 GLN A C 1
ATOM 1571 O O . GLN A 1 210 ? 11.653 -1.032 -15.902 1.00 92.50 210 GLN A O 1
ATOM 1576 N N . MET A 1 211 ? 11.822 1.070 -15.132 1.00 89.62 211 MET A N 1
ATOM 1577 C CA . MET A 1 211 ? 10.559 1.535 -15.715 1.00 89.62 211 MET A CA 1
ATOM 1578 C C . MET A 1 211 ? 10.611 1.508 -17.246 1.00 89.62 211 MET A C 1
ATOM 1580 O O . MET A 1 211 ? 9.677 1.031 -17.897 1.00 89.62 211 MET A O 1
ATOM 1584 N N . THR A 1 212 ? 11.714 2.002 -17.814 1.00 90.38 212 THR A N 1
ATOM 1585 C CA . THR A 1 212 ? 11.937 2.035 -19.265 1.00 90.38 212 THR A CA 1
ATOM 1586 C C . THR A 1 212 ? 12.005 0.618 -19.820 1.00 90.38 212 THR A C 1
ATOM 1588 O O . THR A 1 212 ? 11.229 0.267 -20.706 1.00 90.38 212 THR A O 1
ATOM 1591 N N . GLU A 1 213 ? 12.839 -0.232 -19.221 1.00 92.94 213 GLU A N 1
ATOM 1592 C CA . GLU A 1 213 ? 12.989 -1.632 -19.614 1.00 92.94 213 GLU A CA 1
ATOM 1593 C C . GLU A 1 213 ? 11.659 -2.392 -19.521 1.00 92.94 213 GLU A C 1
ATOM 1595 O O . GLU A 1 213 ? 11.299 -3.124 -20.445 1.00 92.94 213 GLU A O 1
ATOM 1600 N N . SER A 1 214 ? 10.889 -2.181 -18.447 1.00 89.88 214 SER A N 1
ATOM 1601 C CA . SER A 1 214 ? 9.594 -2.845 -18.282 1.00 89.88 214 SER A CA 1
ATOM 1602 C C . SER A 1 214 ? 8.600 -2.456 -19.376 1.00 89.88 214 SER A C 1
ATOM 1604 O O . SER A 1 214 ? 7.835 -3.290 -19.867 1.00 89.88 214 SER A O 1
ATOM 1606 N N . SER A 1 215 ? 8.639 -1.188 -19.791 1.00 86.81 215 SER A N 1
ATOM 1607 C CA . SER A 1 215 ? 7.790 -0.652 -20.856 1.00 86.81 215 SER A CA 1
ATOM 1608 C C . SER A 1 215 ? 8.195 -1.188 -22.232 1.00 86.81 215 SER A C 1
ATOM 1610 O O . SER A 1 215 ? 7.337 -1.608 -23.008 1.00 86.81 215 SER A O 1
ATOM 1612 N N . GLU A 1 216 ? 9.496 -1.219 -22.529 1.00 90.31 216 GLU A N 1
ATOM 1613 C CA . GLU A 1 216 ? 10.037 -1.707 -23.804 1.00 90.31 216 GLU A CA 1
ATOM 1614 C C . GLU A 1 216 ? 9.811 -3.210 -23.985 1.00 90.31 216 GLU A C 1
ATOM 1616 O O . GLU A 1 216 ? 9.382 -3.661 -25.050 1.00 90.31 216 GLU A O 1
ATOM 1621 N N . ARG A 1 217 ? 10.056 -3.992 -22.928 1.00 89.25 217 ARG A N 1
ATOM 1622 C CA . ARG A 1 217 ? 9.926 -5.455 -22.947 1.00 89.25 217 ARG A CA 1
ATOM 1623 C C . ARG A 1 217 ? 8.494 -5.940 -22.757 1.00 89.25 217 ARG A C 1
ATOM 1625 O O . ARG A 1 217 ? 8.225 -7.109 -23.026 1.00 89.25 217 ARG A O 1
ATOM 1632 N N . LYS A 1 218 ? 7.586 -5.069 -22.300 1.00 87.50 218 LYS A N 1
ATOM 1633 C CA . LYS A 1 218 ? 6.231 -5.436 -21.846 1.00 87.50 218 LYS A CA 1
ATOM 1634 C C . LYS A 1 218 ? 6.271 -6.555 -20.799 1.00 87.50 218 LYS A C 1
ATOM 1636 O O . LYS A 1 218 ? 5.475 -7.490 -20.824 1.00 87.50 218 LYS A O 1
ATOM 1641 N N . GLU A 1 219 ? 7.232 -6.462 -19.889 1.00 89.00 219 GLU A N 1
ATOM 1642 C CA . GLU A 1 219 ? 7.466 -7.424 -18.816 1.00 89.00 219 GLU A CA 1
ATOM 1643 C C . GLU A 1 219 ? 7.842 -6.656 -17.546 1.00 89.00 219 GLU A C 1
ATOM 1645 O O . GLU A 1 219 ? 8.602 -5.703 -17.622 1.00 89.00 219 GLU A O 1
ATOM 1650 N N . GLY A 1 220 ? 7.328 -7.037 -16.374 1.00 90.12 220 GLY A N 1
ATOM 1651 C CA . GLY A 1 220 ? 7.696 -6.356 -15.127 1.00 90.12 220 GLY A CA 1
ATOM 1652 C C . GLY A 1 220 ? 9.138 -6.662 -14.717 1.00 90.12 220 GLY A C 1
ATOM 1653 O O . GLY A 1 220 ? 9.464 -7.832 -14.492 1.00 90.12 220 GLY A O 1
ATOM 1654 N N . VAL A 1 221 ? 9.976 -5.635 -14.577 1.00 92.69 221 VAL A N 1
ATOM 1655 C CA . VAL A 1 221 ? 11.380 -5.741 -14.146 1.00 92.69 221 VAL A CA 1
ATOM 1656 C C . VAL A 1 221 ? 11.596 -4.965 -12.848 1.00 92.69 221 VAL A C 1
ATOM 1658 O O . VAL A 1 221 ? 11.107 -3.842 -12.702 1.00 92.69 221 VAL A O 1
ATOM 1661 N N . GLY A 1 222 ? 12.343 -5.556 -11.907 1.00 95.06 222 GLY A N 1
ATOM 1662 C CA . GLY A 1 222 ? 12.709 -4.909 -10.649 1.00 95.06 222 GLY A CA 1
ATOM 1663 C C . GLY A 1 222 ? 11.495 -4.410 -9.884 1.00 95.06 222 GLY A C 1
ATOM 1664 O O . GLY A 1 222 ? 10.554 -5.163 -9.632 1.00 95.06 222 GLY A O 1
ATOM 1665 N N . HIS A 1 223 ? 11.487 -3.114 -9.576 1.00 95.19 223 HIS A N 1
ATOM 1666 C CA . HIS A 1 223 ? 10.396 -2.484 -8.841 1.00 95.19 223 HIS A CA 1
ATOM 1667 C C . HIS A 1 223 ? 9.025 -2.638 -9.503 1.00 95.19 223 HIS A C 1
ATOM 1669 O O . HIS A 1 223 ? 8.011 -2.678 -8.812 1.00 95.19 223 HIS A O 1
ATOM 1675 N N . PHE A 1 224 ? 8.974 -2.784 -10.831 1.00 94.06 224 PHE A N 1
ATOM 1676 C CA . PHE A 1 224 ? 7.743 -2.876 -11.623 1.00 94.06 224 PHE A CA 1
ATOM 1677 C C . PHE A 1 224 ? 7.259 -4.317 -11.835 1.00 94.06 224 PHE A C 1
ATOM 1679 O O . PHE A 1 224 ? 6.384 -4.556 -12.667 1.00 94.06 224 PHE A O 1
ATOM 1686 N N . TYR A 1 225 ? 7.801 -5.289 -11.090 1.00 95.88 225 TYR A N 1
ATOM 1687 C CA . TYR A 1 225 ? 7.549 -6.723 -11.273 1.00 95.88 225 TYR A CA 1
ATOM 1688 C C . TYR A 1 225 ? 6.063 -7.114 -11.392 1.00 95.88 225 TYR A C 1
ATOM 1690 O O . TYR A 1 225 ? 5.722 -7.940 -12.245 1.00 95.88 225 TYR A O 1
ATOM 1698 N N . TYR A 1 226 ? 5.186 -6.503 -10.582 1.00 95.44 226 TYR A N 1
ATOM 1699 C CA . TYR A 1 226 ? 3.731 -6.732 -10.599 1.00 95.44 226 TYR A CA 1
ATOM 1700 C C . TYR A 1 226 ? 2.941 -5.690 -11.412 1.00 95.44 226 TYR A C 1
ATOM 1702 O O . TYR A 1 226 ? 1.760 -5.903 -11.698 1.00 95.44 226 TYR A O 1
ATOM 1710 N N . GLY A 1 227 ? 3.579 -4.576 -11.783 1.00 91.62 227 GLY A N 1
ATOM 1711 C CA . GLY A 1 227 ? 2.952 -3.370 -12.334 1.00 91.62 227 GLY A CA 1
ATOM 1712 C C . GLY A 1 227 ? 2.765 -3.344 -13.854 1.00 91.62 227 GLY A C 1
ATOM 1713 O O . GLY A 1 227 ? 2.545 -2.270 -14.405 1.00 91.62 227 GLY A O 1
ATOM 1714 N N . ILE A 1 228 ? 2.876 -4.488 -14.534 1.00 88.69 228 ILE A N 1
ATOM 1715 C CA . ILE A 1 228 ? 2.746 -4.602 -15.995 1.00 88.69 228 ILE A CA 1
ATOM 1716 C C . ILE A 1 228 ? 1.574 -5.518 -16.365 1.00 88.69 228 ILE A C 1
ATOM 1718 O O . ILE A 1 228 ? 1.337 -6.548 -15.728 1.00 88.69 228 ILE A O 1
ATOM 1722 N N . ASP A 1 229 ? 0.840 -5.137 -17.407 1.00 89.44 229 ASP A N 1
ATOM 1723 C CA . ASP A 1 229 ? -0.270 -5.909 -17.964 1.00 89.44 229 ASP A CA 1
ATOM 1724 C C . ASP A 1 229 ? 0.206 -7.078 -18.842 1.00 89.44 229 ASP A C 1
ATOM 1726 O O . ASP A 1 229 ? 1.317 -7.083 -19.370 1.00 89.44 229 ASP A O 1
ATOM 1730 N N . GLY A 1 230 ? -0.674 -8.060 -19.046 1.00 88.56 230 GLY A N 1
ATOM 1731 C CA . GLY A 1 230 ? -0.431 -9.217 -19.906 1.00 88.56 230 GLY A CA 1
ATOM 1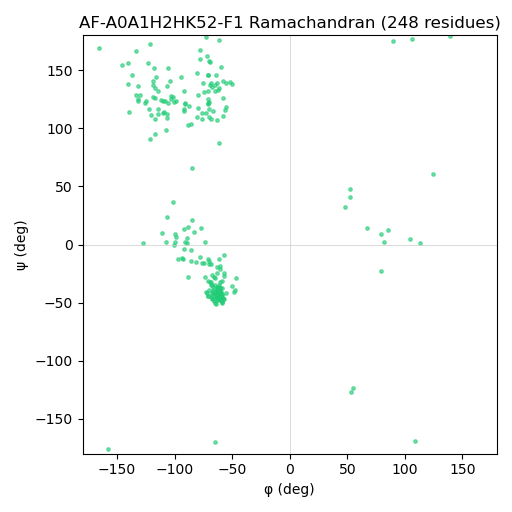732 C C . GLY A 1 230 ? -0.165 -10.520 -19.144 1.00 88.56 230 GLY A C 1
ATOM 1733 O O . GLY A 1 230 ? -0.103 -10.521 -17.912 1.00 88.56 230 GLY A O 1
ATOM 1734 N N . PRO A 1 231 ? 0.006 -11.646 -19.864 1.00 90.75 231 PRO A N 1
ATOM 1735 C CA . PRO A 1 231 ? -0.075 -12.986 -19.274 1.00 90.75 231 PRO A CA 1
ATOM 1736 C C . PRO A 1 231 ? 0.944 -13.266 -18.164 1.00 90.75 231 PRO A C 1
ATOM 1738 O O . PRO A 1 231 ? 0.618 -13.913 -17.171 1.00 90.75 231 PRO A O 1
ATOM 1741 N N . SER A 1 232 ? 2.176 -12.764 -18.300 1.00 91.00 232 SER A N 1
ATOM 1742 C CA . SER A 1 232 ? 3.203 -12.920 -17.264 1.00 91.00 232 SER A CA 1
ATOM 1743 C C . SER A 1 232 ? 2.844 -12.142 -15.995 1.00 91.00 232 SER A C 1
ATOM 1745 O O . SER A 1 232 ? 2.993 -12.666 -14.894 1.00 91.00 232 SER A O 1
ATOM 1747 N N . GLY A 1 233 ? 2.320 -10.922 -16.137 1.00 93.00 233 GLY A N 1
ATOM 1748 C CA . GLY A 1 233 ? 1.813 -10.125 -15.023 1.00 93.00 233 GLY A CA 1
ATOM 1749 C C . GLY A 1 233 ? 0.619 -10.788 -14.336 1.00 93.00 233 GLY A C 1
ATOM 1750 O O . GLY A 1 233 ? 0.595 -10.874 -13.111 1.00 93.00 233 GLY A O 1
ATOM 1751 N N . GLU A 1 234 ? -0.334 -11.311 -15.111 1.00 94.88 234 GLU A N 1
ATOM 1752 C CA . GLU A 1 234 ? -1.511 -12.027 -14.591 1.00 94.88 234 GLU A CA 1
ATOM 1753 C C . GLU A 1 234 ? -1.102 -13.235 -13.745 1.00 94.88 234 GLU A C 1
ATOM 1755 O O . GLU A 1 234 ? -1.571 -13.408 -12.617 1.00 94.88 234 GLU A O 1
ATOM 1760 N N . GLN A 1 235 ? -0.165 -14.045 -14.246 1.00 95.94 235 GLN A N 1
ATOM 1761 C CA . GLN A 1 235 ? 0.352 -15.187 -13.501 1.00 95.94 235 GLN A CA 1
ATOM 1762 C C . GLN A 1 235 ? 1.029 -14.756 -12.192 1.00 95.94 235 GLN A C 1
ATOM 1764 O O . GLN A 1 235 ? 0.719 -15.314 -11.139 1.00 95.94 235 GLN A O 1
ATOM 1769 N N . ARG A 1 236 ? 1.906 -13.745 -12.234 1.00 96.69 236 ARG A N 1
ATOM 1770 C CA . ARG A 1 236 ? 2.606 -13.229 -11.042 1.00 96.69 236 ARG A CA 1
ATOM 1771 C C . ARG A 1 236 ? 1.624 -12.725 -9.986 1.00 96.69 236 ARG A C 1
ATOM 1773 O O . ARG A 1 236 ? 1.764 -13.038 -8.808 1.00 96.69 236 ARG A O 1
ATOM 1780 N N . ARG A 1 237 ? 0.595 -11.980 -10.393 1.00 97.81 237 ARG A N 1
ATOM 1781 C CA . ARG A 1 237 ? -0.433 -11.452 -9.481 1.00 97.81 237 ARG A CA 1
ATOM 1782 C C . ARG A 1 237 ? -1.321 -12.543 -8.890 1.00 97.81 237 ARG A C 1
ATOM 1784 O O . ARG A 1 237 ? -1.723 -12.436 -7.728 1.00 97.81 237 ARG A O 1
ATOM 1791 N N . LEU A 1 238 ? -1.577 -13.616 -9.639 1.00 98.31 238 LEU A N 1
ATOM 1792 C CA . LEU A 1 238 ? -2.235 -14.814 -9.120 1.00 98.31 238 LEU A CA 1
ATOM 1793 C C . LEU A 1 238 ? -1.359 -15.560 -8.107 1.00 98.31 238 LEU A C 1
ATOM 1795 O O . LEU A 1 238 ? -1.860 -16.011 -7.078 1.00 98.31 238 LEU A O 1
ATOM 1799 N N . GLU A 1 239 ? -0.064 -15.698 -8.372 1.00 98.25 239 GLU A N 1
ATOM 1800 C CA . GLU A 1 239 ? 0.890 -16.306 -7.436 1.00 98.25 239 GLU A CA 1
ATOM 1801 C C . GLU A 1 239 ? 1.003 -15.487 -6.146 1.00 98.25 239 GLU A C 1
ATOM 1803 O O . GLU A 1 239 ? 0.893 -16.053 -5.056 1.00 98.25 239 GLU A O 1
ATOM 1808 N N . LEU A 1 240 ? 1.081 -14.158 -6.258 1.00 98.50 240 LEU A N 1
ATOM 1809 C CA . LEU A 1 240 ? 1.001 -13.244 -5.120 1.00 98.50 240 LEU A CA 1
ATOM 1810 C C . LEU A 1 240 ? -0.307 -13.434 -4.340 1.00 98.50 240 LEU A C 1
ATOM 1812 O O . LEU A 1 240 ? -0.281 -13.569 -3.120 1.00 98.50 240 LEU A O 1
A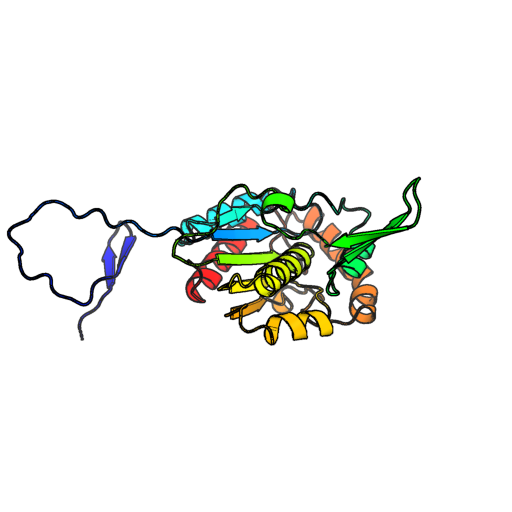TOM 1816 N N . ALA A 1 241 ? -1.454 -13.500 -5.020 1.00 98.69 241 ALA A N 1
ATOM 1817 C CA . ALA A 1 241 ? -2.739 -13.714 -4.359 1.00 98.69 241 ALA A CA 1
ATOM 1818 C C . ALA A 1 241 ? -2.776 -15.047 -3.589 1.00 98.69 241 ALA A C 1
ATOM 1820 O O . ALA A 1 241 ? -3.194 -15.076 -2.431 1.00 98.69 241 ALA A O 1
ATOM 1821 N N . LYS A 1 242 ? -2.287 -16.141 -4.189 1.00 98.62 242 LYS A N 1
ATOM 1822 C CA . LYS A 1 242 ? -2.180 -17.453 -3.525 1.00 98.62 242 LYS A CA 1
ATOM 1823 C C . LYS A 1 242 ? -1.278 -17.392 -2.298 1.00 98.62 242 LYS A C 1
ATOM 1825 O O . LYS A 1 242 ? -1.634 -17.950 -1.261 1.00 98.62 242 LYS A O 1
ATOM 1830 N N . PHE A 1 243 ? -0.137 -16.714 -2.410 1.00 98.44 243 PHE A N 1
ATOM 1831 C CA . PHE A 1 243 ? 0.771 -16.496 -1.289 1.00 98.44 243 PHE A CA 1
ATOM 1832 C C . PHE A 1 243 ? 0.062 -15.761 -0.145 1.00 98.44 243 PHE A C 1
ATOM 1834 O O . PHE A 1 243 ? 0.070 -16.247 0.983 1.00 98.44 243 PHE A O 1
ATOM 1841 N N . LEU A 1 244 ? -0.615 -14.645 -0.427 1.00 98.50 244 LEU A N 1
ATOM 1842 C CA . LEU A 1 244 ? -1.328 -13.861 0.587 1.00 98.50 244 LEU A CA 1
ATOM 1843 C C . LEU A 1 244 ? -2.470 -14.652 1.236 1.00 98.50 244 LEU A C 1
ATOM 1845 O O . LEU A 1 244 ? -2.619 -14.651 2.456 1.00 98.50 244 LEU A O 1
ATOM 1849 N N . TYR A 1 245 ? -3.232 -15.410 0.451 1.00 98.00 245 TYR A N 1
ATOM 1850 C CA . TYR A 1 245 ? -4.246 -16.305 1.001 1.00 98.00 245 TYR A CA 1
ATOM 1851 C C . TYR A 1 245 ? -3.632 -17.368 1.928 1.00 98.00 245 TYR A C 1
ATOM 1853 O O . TYR A 1 245 ? -4.175 -17.660 2.999 1.00 98.00 245 TYR A O 1
ATOM 1861 N N . ALA A 1 246 ? -2.470 -17.921 1.568 1.00 97.62 246 ALA A N 1
ATOM 1862 C CA . ALA A 1 246 ? -1.739 -18.859 2.418 1.00 97.62 246 ALA A CA 1
ATOM 1863 C C . ALA A 1 246 ? -1.214 -18.211 3.715 1.00 97.62 246 ALA A C 1
ATOM 1865 O O . ALA A 1 246 ? -1.135 -18.903 4.728 1.00 97.62 246 ALA A O 1
ATOM 1866 N N . GLN A 1 247 ? -0.935 -16.900 3.716 1.00 96.69 247 GLN A N 1
ATOM 1867 C CA . GLN A 1 247 ? -0.606 -16.130 4.929 1.00 96.69 247 GLN A CA 1
ATOM 1868 C C . GLN A 1 247 ? -1.807 -15.911 5.863 1.00 96.69 247 GLN A C 1
ATOM 1870 O O . GLN A 1 247 ? -1.614 -15.510 7.008 1.00 96.69 247 GLN A O 1
ATOM 1875 N N . GLY A 1 248 ? -3.032 -16.187 5.403 1.00 96.19 248 GLY A N 1
ATOM 1876 C CA . GLY A 1 248 ? -4.249 -16.099 6.214 1.00 96.19 248 GLY A CA 1
ATOM 1877 C C . GLY A 1 248 ? -5.233 -15.009 5.797 1.00 96.19 248 GLY A C 1
ATOM 1878 O O . GLY A 1 248 ? -6.290 -14.924 6.417 1.00 96.19 248 GLY A O 1
ATOM 1879 N N . LEU A 1 249 ? -4.949 -14.239 4.739 1.00 96.12 249 LEU A N 1
ATOM 1880 C CA . LEU A 1 249 ? -5.888 -13.239 4.218 1.00 96.12 249 LEU A CA 1
ATOM 1881 C C . LEU A 1 249 ? -7.157 -13.910 3.667 1.00 96.12 249 LEU A C 1
ATOM 1883 O O . LEU A 1 249 ? -7.075 -14.933 2.975 1.00 96.12 249 LEU A O 1
ATOM 1887 N N . ARG A 1 250 ? -8.320 -13.333 3.959 1.00 92.31 250 ARG A N 1
ATOM 1888 C CA . ARG A 1 250 ? -9.660 -13.783 3.555 1.00 92.31 250 ARG A CA 1
ATOM 1889 C C . ARG A 1 250 ? -10.515 -12.621 3.052 1.00 92.31 250 ARG A C 1
ATOM 1891 O O . ARG A 1 250 ? -10.219 -11.452 3.383 1.00 92.31 250 ARG A O 1
#

Nearest PDB structures (foldseek):
  6fvj-assembly3_C  TM=4.987E-01  e=5.040E-02  Mycobacterium tuberculosis
  6fw5-assembly4_D  TM=3.784E-01  e=3.677E-02  Mycobacterium tuberculosis CDC1551
  3kio-assembly1_A  TM=2.801E-01  e=1.955E+00  Mus musculus

Mean predicted aligned error: 8.93 Å

Sequence (250 aa):
MTTDVLETSTGIFKKVASTSSTATADRTPKHIVLEEGLTVYLGGAGMTGGYIDDQIKSLRMVGISGAVVGRNTEGQYADAVAGVNKHRYRLKKINGMSDTGPYSVEADWSLKSLGVSRSFPTGGQFNLIGYSFGSLVAAQSALYYADKGQAVDYLVLIGSPISEEMLGEVRQQSLIEHVVILDLKEHGDPIHAGMSFFDLAEHAPLLGSQMTESSERKEGVGHFYYGIDGPSGEQRRLELAKFLYAQGLR

Organism: NCBI:txid75612

Solvent-accessible surface area (backbone atoms only — not comparable to full-atom values): 13640 Å² total; per-residue (Å²): 136,83,77,58,59,49,80,51,102,91,48,78,46,66,70,88,68,92,68,80,75,72,89,59,94,70,82,69,84,75,84,77,80,77,58,57,15,33,26,36,40,22,40,37,73,48,46,71,61,72,33,50,61,52,36,36,52,26,26,34,73,64,56,21,66,31,42,41,69,35,36,54,89,79,38,58,73,93,39,45,69,63,48,46,67,60,45,19,41,83,67,66,61,46,73,51,78,52,100,90,43,78,47,76,42,75,49,77,52,46,54,64,62,23,66,30,86,75,74,82,48,94,42,61,42,39,30,32,33,7,30,33,57,12,16,30,56,31,52,50,24,49,52,51,35,33,76,68,74,40,66,27,48,35,40,35,29,30,36,13,64,28,22,46,66,39,48,50,51,56,73,68,35,84,40,42,69,36,80,46,76,44,60,37,55,96,53,63,14,87,45,30,70,43,41,53,73,65,60,51,60,71,43,45,67,57,53,53,50,30,53,51,49,20,63,76,68,62,42,42,31,25,81,37,43,63,72,27,64,56,73,69,22,54,52,51,33,34,51,51,26,48,52,46,38,73,76,66,56,62

=== Feature glossary ===
The record interleaves many kinds of information about one protein. Here is each kind framed as the question it answers.

Q: What are the backbone torsion angles?
A: φ (phi) and ψ (psi) are the two rotatable backbone dihedrals per residue: φ is the C(i-1)–N–Cα–C torsion, ψ is the N–Cα–C–N(i+1) torsion, both in degrees on (−180°, 180°]. α-helical residues cluster near (−60°, −45°); β-strand residues near (−120°, +130°). A Ramachandran plot is simply a scatter of (φ, ψ) for every residue.

Q: What is the amino-acid chain?
A: This is the polypeptide sequence — one letter per residue, N-terminus first. Length ranges from a few dozen residues for small domains to over a thousand for large multi-domain proteins.

Q: How mobile is each atom in the crystal?
A: For experimental (PDB) structures, the B-factor (temperature factor) quantifies the positional spread of each atom in the crystal — a combination of thermal vibration and static disorder — in units of Å². High B-factors mark flexible loops or poorly resolved regions; low B-factors mark the rigid, well-ordered core.

Q: Are the domains correctly placed relative to each other?
A: Predicted Aligned Error (PAE) is an AlphaFold confidence matrix: entry (i, j) is the expected error in the position of residue j, in ångströms, when the prediction is superimposed on the true structure at residue i. Low PAE within a block of residues means that block is internally rigid and well-predicted; high PAE between two blocks means their relative placement is uncertain even if each block individually is confident.

Q: How confident is the AlphaFold model at each residue?
A: pLDDT is the predicted lDDT-Cα score: AlphaFold's confidence that the local environment of each residue (all inter-atomic distances within 15 Å) is correctly placed. It is a per-residue number between 0 and 100, with higher meaning more reliable.

Q: What family and function is it annotated with?
A: Functional annotations link the protein to curated databases. InterPro entries identify conserved domains and families by matching the sequence against member-database signatures (Pfam, PROSITE, CDD, …). Gene Ontology (GO) terms describe molecular function, biological process, and cellular component in a controlled vocabulary. CATH places the structure in a hierarchical fold classification (Class/Architecture/Topology/Homologous-superfamily). The organism is the source species.

Q: How big and how compact is the whole molecule?
A: Three whole-structure scalars: the radius of gyration (RMS distance of Cα from centroid, in Å), the count of Cα–Cα contacts (pairs closer than 8 Å and separated by more than four residues in sequence — i.e. tertiary, not local, contacts), and the bounding-box dimensions. Together they distinguish compact globular folds from extended fibres or disordered chains.

Q: What known structures does this most resemble?
A: The Foldseek neighbor list gives the closest experimentally determined structures in the PDB, ranked by structural alignment. TM-score near 1 means near-identical fold; near 0.3 means only rough topology match. This is how one finds what a novel AlphaFold prediction most resembles in the solved-structure universe.

Q: Which residues are buried vs exposed?
A: SASA measures how much of the protein is reachable by solvent. It is computed by rolling a water-sized probe over the atomic surface and summing the exposed area (Å²). Per-residue SASA distinguishes core (buried, low SASA) from surface (exposed, high SASA) residues; total SASA is a whole-molecule size measure.

Q: Which residues are in helices, strands, or loops?
A: Eight-state secondary structure (DSSP): H is the canonical α-helix, G the tighter 3₁₀-helix, I the wider π-helix; E/B are β-structure, T and S are turns and bends, and '-' is everything else. DSSP derives these from the pattern of main-chain N–H···O=C hydrogen bonds, not from the sequence.

Q: Where is each backbone atom in 3D?
A: Structure coordinates are given as an mmCIF _atom_site loop: one row per atom with element, residue name, chain id, sequence number, and x/y/z position in Å. Only the four main-chain atoms per residue are included here; side chains are omitted to keep the record compact.

Q: What if only a Cα trace is available?
A: Three-state secondary structure (P-SEA) collapses the eight DSSP classes into helix (a), strand (b), and coil (c). P-SEA assigns these from Cα geometry alone — distances and angles — without requiring backbone oxygens, so it works on any Cα trace.

Q: What do the rendered images show?
A: The six renders are orthographic views along the three Cartesian axes in both directions. Representation (cartoon, sticks, or surface) and color scheme (sequence-rainbow or by-chain) vary across proteins so the training set covers all the common visualization conventions.

Q: What does the local fold look like, residue by residue?
A: Foldseek's 3Di representation compresses backbone geometry into a per-residue letter drawn from a learned twenty-state alphabet. It captures the tertiary interaction pattern around each residue — which residues are packed against it in space, regardless of where they are in sequence.

Q: What do the diagnostic plots show?
A: The contact map is a binary N×N matrix image: pixel (i, j) is dark where Cα_i and Cα_j are within 8 Å and |i−j|>4. Because the |i−j|>4 filter removes local helical contacts, off-diagonal stripes parallel to the main diagonal indicate parallel β-sheets; stripes perpendicular to it indicate antiparallel β-sheets. The Ramachandran plot scatters every residue's (φ, ψ) pair against the sterically allowed regions. The PAE heatmap renders the predicted-aligned-error matrix.